Protein AF-G9KG87-F1 (afdb_monomer_lite)

Foldseek 3Di:
DDDDDDDDDDDDDDPDDPDQPCVVPDDADAFDPVFDDDDDQPDDLLVLLVRLCNRQVPPCSVLSSLVCVLLHSVVSVVLSVVLVVCVVVVADADPVNRDGDGSVRRSLVCQVVPPSADPVSVCRSCVVVVVVVVVVVVVVVVVVVVVVVVVVVVVVVVVPPPPPVDPDPPPPVVVVVVVVVVVPDDDDDDDDDDDDDPPPPPDPDPDDDDD

Structure (mmCIF, N/CA/C/O backbone):
data_AF-G9KG87-F1
#
_entry.id   AF-G9KG87-F1
#
loop_
_atom_site.group_PDB
_atom_site.id
_atom_site.type_symbol
_atom_site.label_atom_id
_atom_site.label_alt_id
_atom_site.label_comp_id
_atom_site.label_asym_id
_atom_site.label_entity_id
_atom_site.label_seq_id
_atom_site.pdbx_PDB_ins_code
_atom_site.Cartn_x
_atom_site.Cartn_y
_atom_site.Cartn_z
_atom_site.occupancy
_atom_site.B_iso_or_equiv
_atom_site.auth_seq_id
_atom_site.auth_comp_id
_atom_site.auth_asym_id
_atom_site.auth_atom_id
_atom_site.pdbx_PDB_model_num
ATOM 1 N N . LYS A 1 1 ? -0.869 -50.605 -26.190 1.00 46.25 1 LYS A N 1
ATOM 2 C CA . LYS A 1 1 ? -0.027 -49.978 -27.239 1.00 46.25 1 LYS A CA 1
ATOM 3 C C . LYS A 1 1 ? -0.936 -49.090 -28.093 1.00 46.25 1 LYS A C 1
ATOM 5 O O . LYS A 1 1 ? -1.674 -49.621 -28.908 1.00 46.25 1 LYS A O 1
ATOM 10 N N . LYS A 1 2 ? -0.979 -47.778 -27.841 1.00 40.47 2 LYS A N 1
ATOM 11 C CA . LYS A 1 2 ? -1.620 -46.797 -28.730 1.00 40.47 2 LYS A CA 1
ATOM 12 C C . LYS A 1 2 ? -0.725 -45.560 -28.778 1.00 40.47 2 LYS A C 1
ATOM 14 O O . LYS A 1 2 ? -0.383 -45.007 -27.738 1.0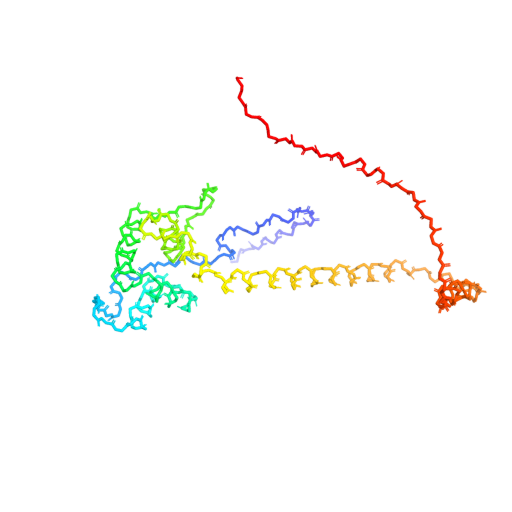0 40.47 2 LYS A O 1
ATOM 19 N N . MET A 1 3 ? -0.285 -45.269 -29.997 1.00 38.44 3 MET A N 1
ATOM 20 C CA . MET A 1 3 ? 0.457 -44.092 -30.455 1.00 38.44 3 MET A CA 1
ATOM 21 C C . MET A 1 3 ? -0.343 -42.826 -30.084 1.00 38.44 3 MET A C 1
ATOM 23 O O . MET A 1 3 ? -1.565 -42.885 -30.063 1.00 38.44 3 MET A O 1
ATOM 27 N N . GLY A 1 4 ? 0.231 -41.683 -29.714 1.00 40.00 4 GLY A N 1
ATOM 28 C CA . GLY A 1 4 ? 1.502 -41.123 -30.150 1.00 40.00 4 GLY A CA 1
ATOM 29 C C . GLY A 1 4 ? 1.275 -40.241 -31.378 1.00 40.00 4 GLY A C 1
ATOM 30 O O . GLY A 1 4 ? 1.672 -40.633 -32.466 1.00 40.00 4 GLY A O 1
ATOM 31 N N . SER A 1 5 ? 0.633 -39.084 -31.208 1.00 41.12 5 SER A N 1
ATOM 32 C CA . SER A 1 5 ? 0.574 -38.017 -32.214 1.00 41.12 5 SER A CA 1
ATOM 33 C C . SER A 1 5 ? 1.222 -36.763 -31.626 1.00 41.12 5 SER A C 1
ATOM 35 O O . SER A 1 5 ? 0.629 -36.043 -30.827 1.00 41.12 5 SER A O 1
ATOM 37 N N . LYS A 1 6 ? 2.499 -36.572 -31.975 1.00 45.59 6 LYS A N 1
ATOM 38 C CA . LYS A 1 6 ? 3.189 -35.287 -31.889 1.00 45.59 6 LYS A CA 1
ATOM 39 C C . LYS A 1 6 ? 2.722 -34.472 -33.089 1.00 45.59 6 LYS A C 1
ATOM 41 O O . LYS A 1 6 ? 3.055 -34.834 -34.213 1.00 45.59 6 LYS A O 1
ATOM 46 N N . GLU A 1 7 ? 1.969 -33.412 -32.850 1.00 41.44 7 GLU A N 1
ATOM 47 C CA . GLU A 1 7 ? 1.779 -32.361 -33.843 1.00 41.44 7 GLU A CA 1
ATOM 48 C C . GLU A 1 7 ? 2.823 -31.281 -33.568 1.00 41.44 7 GLU A C 1
ATOM 50 O O . GLU A 1 7 ? 2.764 -30.536 -32.589 1.00 41.44 7 GLU A O 1
ATOM 55 N N . GLU A 1 8 ? 3.853 -31.296 -34.409 1.00 45.31 8 GLU A N 1
ATOM 56 C CA . GLU A 1 8 ? 4.679 -30.132 -34.679 1.00 45.31 8 GLU A CA 1
ATOM 57 C C . GLU A 1 8 ? 3.823 -29.159 -35.492 1.00 45.31 8 GLU A C 1
ATOM 59 O O . GLU A 1 8 ? 3.483 -29.447 -36.637 1.00 45.31 8 GLU A O 1
ATOM 64 N N . GLU A 1 9 ? 3.476 -28.008 -34.918 1.00 42.00 9 GLU A N 1
ATOM 65 C CA . GLU A 1 9 ? 2.902 -26.907 -35.687 1.00 42.00 9 GLU A CA 1
ATOM 66 C C . GLU A 1 9 ? 3.802 -25.674 -35.589 1.00 42.00 9 GLU A C 1
ATOM 68 O O . GLU A 1 9 ? 3.894 -24.983 -34.573 1.00 42.00 9 GLU A O 1
ATOM 73 N N . ASN A 1 10 ? 4.542 -25.499 -36.683 1.00 36.44 10 ASN A N 1
ATOM 74 C CA . ASN A 1 10 ? 4.952 -24.258 -37.323 1.00 36.44 10 ASN A CA 1
ATOM 75 C C . ASN A 1 10 ? 4.931 -22.967 -36.491 1.00 36.44 10 ASN A C 1
ATOM 77 O O . ASN A 1 10 ? 3.895 -22.391 -36.162 1.00 36.44 10 ASN A O 1
ATOM 81 N N . GLY A 1 11 ? 6.133 -22.414 -36.320 1.00 46.09 11 GLY A N 1
ATOM 82 C CA . GLY A 1 11 ? 6.351 -21.048 -35.878 1.00 46.09 11 GLY A CA 1
ATOM 83 C C . GLY A 1 11 ? 5.812 -20.029 -36.880 1.00 46.09 11 GLY A C 1
ATOM 84 O O . GLY A 1 11 ? 6.515 -19.613 -37.796 1.00 46.09 11 GLY A O 1
ATOM 85 N N . GLN A 1 12 ? 4.595 -19.551 -36.644 1.00 43.91 12 GLN A N 1
ATOM 86 C CA . GLN A 1 12 ? 4.162 -18.233 -37.088 1.00 43.91 12 GLN A CA 1
ATOM 87 C C . GLN A 1 12 ? 4.175 -17.278 -35.898 1.00 43.91 12 GLN A C 1
ATOM 89 O O . GLN A 1 12 ? 3.669 -17.566 -34.812 1.00 43.91 12 GLN A O 1
ATOM 94 N N . GLY A 1 13 ? 4.844 -16.143 -36.096 1.00 46.28 13 GLY A N 1
ATOM 95 C CA . GLY A 1 13 ? 5.089 -15.126 -35.086 1.00 46.28 13 GLY A CA 1
ATOM 96 C C . GLY A 1 13 ? 3.800 -14.498 -34.577 1.00 46.28 13 GLY A C 1
ATOM 97 O O . GLY A 1 13 ? 3.406 -13.422 -35.014 1.00 46.28 13 GLY A O 1
ATOM 98 N N . HIS A 1 14 ? 3.183 -15.118 -33.576 1.00 52.84 14 HIS A N 1
ATOM 99 C CA . HIS A 1 14 ? 2.238 -14.425 -32.723 1.00 52.84 14 HIS A CA 1
ATOM 100 C C . HIS A 1 14 ? 2.998 -13.305 -32.014 1.00 52.84 14 HIS A C 1
ATOM 102 O O . HIS A 1 14 ? 3.862 -13.563 -31.169 1.00 52.84 14 HIS A O 1
ATOM 108 N N . LEU A 1 15 ? 2.678 -12.052 -32.356 1.00 54.53 15 LEU A N 1
ATOM 109 C CA . LEU A 1 15 ? 2.965 -10.882 -31.528 1.00 54.53 15 LEU A CA 1
ATOM 110 C C . LEU A 1 15 ? 2.669 -11.282 -30.083 1.00 54.53 15 LEU A C 1
ATOM 112 O O . LEU A 1 15 ? 1.517 -11.556 -29.756 1.00 54.53 15 LEU A O 1
ATOM 116 N N . LYS A 1 16 ? 3.726 -11.463 -29.279 1.00 60.38 16 LYS A N 1
ATOM 117 C CA . LYS A 1 16 ? 3.699 -12.285 -28.061 1.00 60.38 16 LYS A CA 1
ATOM 118 C C . LYS A 1 16 ? 2.544 -11.864 -27.156 1.00 60.38 16 LYS A C 1
ATOM 120 O O . LYS A 1 16 ? 2.691 -10.922 -26.370 1.00 60.38 16 LYS A O 1
ATOM 125 N N . ARG A 1 17 ? 1.405 -12.565 -27.252 1.00 69.62 17 ARG A N 1
ATOM 126 C CA . ARG A 1 17 ? 0.287 -12.395 -26.325 1.00 69.62 17 ARG A CA 1
ATOM 127 C C . ARG A 1 17 ? 0.869 -12.571 -24.931 1.00 69.62 17 ARG A C 1
ATOM 129 O O . ARG A 1 17 ? 1.654 -13.489 -24.680 1.00 69.62 17 ARG A O 1
ATOM 136 N N . LYS A 1 18 ? 0.573 -11.622 -24.039 1.00 70.94 18 LYS A N 1
ATOM 137 C CA . LYS A 1 18 ? 1.001 -11.736 -22.644 1.00 70.94 18 LYS A CA 1
ATOM 138 C C . LYS A 1 18 ? 0.492 -13.083 -22.131 1.00 70.94 18 LYS A C 1
ATOM 140 O O . LYS A 1 18 ? -0.650 -13.441 -22.410 1.00 70.94 18 LYS A O 1
ATOM 145 N N . ARG A 1 19 ? 1.344 -13.811 -21.402 1.00 80.44 19 ARG A N 1
ATOM 146 C CA . ARG A 1 19 ? 0.948 -15.050 -20.716 1.00 80.44 19 ARG A CA 1
ATOM 147 C C . ARG A 1 19 ? -0.357 -14.804 -19.941 1.00 80.44 19 ARG A C 1
ATOM 149 O O . ARG A 1 19 ? -0.537 -13.676 -19.452 1.00 80.44 19 ARG A O 1
ATOM 156 N N . PRO A 1 20 ? -1.256 -15.795 -19.839 1.00 81.25 20 PRO A N 1
ATOM 157 C CA . PRO A 1 20 ? -2.514 -15.623 -19.122 1.00 81.25 20 PRO A CA 1
ATOM 158 C C . PRO A 1 20 ? -2.256 -15.120 -17.695 1.00 81.25 20 PRO A C 1
ATOM 160 O O . PRO A 1 20 ? -1.178 -15.293 -17.127 1.00 81.25 20 PRO A O 1
ATOM 163 N N . VAL A 1 21 ? -3.229 -14.398 -17.134 1.00 74.44 21 VAL A N 1
ATOM 164 C CA . VAL A 1 21 ? -3.083 -13.718 -15.832 1.00 74.44 21 VAL A CA 1
ATOM 165 C C . VAL A 1 21 ? -2.677 -14.701 -14.726 1.00 74.44 21 VAL A C 1
ATOM 167 O O . VAL A 1 21 ? -1.808 -14.357 -13.929 1.00 74.44 21 VAL A O 1
ATOM 170 N N . LYS A 1 22 ? -3.231 -15.922 -14.741 1.00 75.38 22 LYS A N 1
ATOM 171 C CA . LYS A 1 22 ? -2.943 -16.986 -13.767 1.00 75.38 22 LYS A CA 1
ATOM 172 C C . LYS A 1 22 ? -1.458 -17.374 -13.753 1.00 75.38 22 LYS A C 1
ATOM 174 O O . LYS A 1 22 ? -0.820 -17.283 -12.715 1.00 75.38 22 LYS A O 1
ATOM 179 N N . ASP A 1 23 ? -0.868 -17.640 -14.917 1.00 78.81 23 ASP A N 1
ATOM 180 C CA . ASP A 1 23 ? 0.549 -18.031 -15.035 1.00 78.81 23 ASP A CA 1
ATOM 181 C C . ASP A 1 23 ? 1.532 -16.921 -14.640 1.00 78.81 23 ASP A C 1
ATOM 183 O O . ASP A 1 23 ? 2.703 -17.178 -14.370 1.00 78.81 23 ASP A O 1
ATOM 187 N N . ARG A 1 24 ? 1.093 -15.658 -14.672 1.00 81.00 24 ARG A N 1
ATOM 188 C CA . ARG A 1 24 ? 1.943 -14.515 -14.312 1.00 81.00 24 ARG A CA 1
ATOM 189 C C . ARG A 1 24 ? 1.956 -14.224 -12.818 1.00 81.00 24 ARG A C 1
ATOM 191 O O . ARG A 1 24 ? 2.923 -13.628 -12.356 1.00 81.00 24 ARG A O 1
ATOM 198 N N . LEU A 1 25 ? 0.876 -14.552 -12.115 1.00 72.81 25 LEU A N 1
ATOM 199 C CA . LEU A 1 25 ? 0.667 -14.173 -10.716 1.00 72.81 25 LEU A CA 1
ATOM 200 C C . LEU A 1 25 ? 0.745 -15.364 -9.759 1.00 72.81 25 LEU A C 1
ATOM 202 O O . LEU A 1 25 ? 1.036 -15.154 -8.588 1.00 72.81 25 LEU A O 1
ATOM 206 N N . GLY A 1 26 ? 0.547 -16.585 -10.257 1.00 78.00 26 GLY A N 1
ATOM 207 C CA . GLY A 1 26 ? 0.519 -17.790 -9.439 1.00 78.00 26 GLY A CA 1
ATOM 208 C C . GLY A 1 26 ? -0.847 -18.030 -8.804 1.00 78.00 26 GLY A C 1
ATOM 209 O O . GLY A 1 26 ? -1.879 -17.559 -9.298 1.00 78.00 26 GLY A O 1
ATOM 210 N N . ASP A 1 27 ? -0.833 -18.805 -7.724 1.00 78.81 27 ASP A N 1
ATOM 211 C CA . ASP A 1 27 ? -2.035 -19.172 -6.990 1.00 78.81 27 ASP A CA 1
ATOM 212 C C . ASP A 1 27 ? -2.598 -17.998 -6.188 1.00 78.81 27 ASP A C 1
ATOM 214 O O . ASP A 1 27 ? -1.918 -17.024 -5.857 1.00 78.81 27 ASP A O 1
ATOM 218 N N . ARG A 1 28 ? -3.899 -18.082 -5.911 1.00 79.50 28 ARG A N 1
ATOM 219 C CA . ARG A 1 28 ? -4.612 -17.076 -5.133 1.00 79.50 28 ARG A CA 1
ATOM 220 C C . ARG A 1 28 ? -4.081 -17.086 -3.695 1.00 79.50 28 ARG A C 1
ATOM 222 O O . ARG A 1 28 ? -4.159 -18.107 -3.026 1.00 79.50 28 ARG A O 1
ATOM 229 N N . LEU A 1 29 ? -3.616 -15.928 -3.230 1.00 82.06 29 LEU A N 1
ATOM 230 C CA . LEU A 1 29 ? -3.376 -15.669 -1.809 1.00 82.06 29 LEU A CA 1
ATOM 231 C C . LEU A 1 29 ? -4.720 -15.381 -1.132 1.00 82.06 29 LEU A C 1
ATOM 233 O O . LEU A 1 29 ? -5.481 -14.532 -1.609 1.00 82.06 29 LEU A O 1
ATOM 237 N N . GLU A 1 30 ? -5.005 -16.098 -0.052 1.00 85.44 30 GLU A N 1
ATOM 238 C CA . GLU A 1 30 ? -6.223 -15.956 0.747 1.00 85.44 30 GLU A CA 1
ATOM 239 C C . GLU A 1 30 ? -5.883 -15.353 2.110 1.00 85.44 30 GLU A C 1
ATOM 241 O O . GLU A 1 30 ? -4.796 -15.572 2.646 1.00 85.44 30 GLU A O 1
ATOM 246 N N . MET A 1 31 ? -6.803 -14.550 2.645 1.00 87.81 31 MET A N 1
ATOM 247 C CA . MET A 1 31 ? -6.620 -13.903 3.941 1.00 87.81 31 MET A CA 1
ATOM 248 C C . MET A 1 31 ? -6.706 -14.942 5.061 1.00 87.81 31 MET A C 1
ATOM 250 O O . MET A 1 31 ? -7.627 -15.759 5.077 1.00 87.81 31 MET A O 1
ATOM 254 N N . ASP A 1 32 ? -5.793 -14.876 6.028 1.00 89.75 32 ASP A N 1
ATOM 255 C CA . ASP A 1 32 ? -5.943 -15.625 7.276 1.00 89.75 32 ASP A CA 1
ATOM 256 C C . ASP A 1 32 ? -6.816 -14.818 8.245 1.00 89.75 32 ASP A C 1
ATOM 258 O O . ASP A 1 32 ? -6.370 -13.846 8.857 1.00 89.75 32 ASP A O 1
ATOM 262 N N . TYR A 1 33 ? -8.085 -15.210 8.366 1.00 86.81 33 TYR A N 1
ATOM 263 C CA . TYR A 1 33 ? -9.056 -14.537 9.234 1.00 86.81 33 TYR A CA 1
ATOM 264 C C . TYR A 1 33 ? -8.795 -14.763 10.724 1.00 86.81 33 TYR A C 1
ATOM 266 O O . TYR A 1 33 ? -9.160 -13.922 11.542 1.00 86.81 33 TYR A O 1
ATOM 274 N N . LYS A 1 34 ? -8.173 -15.888 11.095 1.00 85.06 34 LYS A N 1
ATOM 275 C CA . LYS A 1 34 ? -7.889 -16.203 12.498 1.00 85.06 34 LYS A CA 1
ATOM 276 C C . LYS A 1 34 ? -6.642 -15.449 12.948 1.00 85.06 34 LYS A C 1
ATOM 278 O O . LYS A 1 34 ? -6.625 -14.815 14.004 1.00 85.06 34 LYS A O 1
ATOM 283 N N . GLY A 1 35 ? -5.618 -15.444 12.099 1.00 87.12 35 GLY A N 1
ATOM 284 C CA . GLY A 1 35 ? -4.291 -14.985 12.476 1.00 87.12 35 GLY A CA 1
ATOM 285 C C . GLY A 1 35 ? -3.678 -15.851 13.579 1.00 87.12 35 GLY A C 1
ATOM 286 O O . GLY A 1 35 ? -4.201 -16.903 13.954 1.00 87.12 35 GLY A O 1
ATOM 287 N N . ARG A 1 36 ? -2.542 -15.406 14.106 1.00 86.56 36 ARG A N 1
ATOM 288 C CA . ARG A 1 36 ? -1.785 -16.104 15.152 1.00 86.56 36 ARG A CA 1
ATOM 289 C C . ARG A 1 36 ? -2.205 -15.667 16.545 1.00 86.56 36 ARG A C 1
ATOM 291 O O . ARG A 1 36 ? -2.216 -16.496 17.450 1.00 86.56 36 ARG A O 1
ATOM 298 N N . TYR A 1 37 ? -2.552 -14.391 16.706 1.00 87.06 37 TYR A N 1
ATOM 299 C CA . TYR A 1 37 ? -2.913 -13.804 17.994 1.00 87.06 37 TYR A CA 1
ATOM 300 C C . TYR A 1 37 ? -4.039 -12.778 17.846 1.00 87.06 37 TYR A C 1
ATOM 302 O O . TYR A 1 37 ? -4.226 -12.165 16.790 1.00 87.06 37 TYR A O 1
ATOM 310 N N . GLU A 1 38 ? -4.775 -12.564 18.930 1.00 85.31 38 GLU A N 1
ATOM 311 C CA . GLU A 1 38 ? -5.689 -11.432 19.051 1.00 85.31 38 GLU A CA 1
ATOM 312 C C . GLU A 1 38 ? -4.870 -10.148 19.222 1.00 85.31 38 GLU A C 1
ATOM 314 O O . GLU A 1 38 ? -3.877 -10.126 19.955 1.00 85.31 38 GLU A O 1
ATOM 319 N N . ILE A 1 39 ? -5.259 -9.110 18.482 1.00 89.12 39 ILE A N 1
ATOM 320 C CA . ILE A 1 39 ? -4.620 -7.793 18.509 1.00 89.12 39 ILE A CA 1
ATOM 321 C C . ILE A 1 39 ? -5.572 -6.800 19.152 1.00 89.12 39 ILE A C 1
ATOM 323 O O . ILE A 1 39 ? -6.744 -6.732 18.777 1.00 89.12 39 ILE A O 1
ATOM 327 N N . THR A 1 40 ? -5.058 -6.032 20.104 1.00 90.50 40 THR A N 1
ATOM 328 C CA . THR A 1 40 ? -5.787 -4.939 20.751 1.00 90.50 40 THR A CA 1
ATOM 329 C C . THR A 1 40 ? -5.112 -3.601 20.460 1.00 90.50 40 THR A C 1
ATOM 331 O O . THR A 1 40 ? -3.983 -3.540 19.972 1.00 90.50 40 THR A O 1
ATOM 334 N N . GLU A 1 41 ? -5.810 -2.499 20.731 1.00 90.56 41 GLU A N 1
ATOM 335 C CA . GLU A 1 41 ? -5.280 -1.148 20.495 1.00 90.56 41 GLU A CA 1
ATOM 336 C C . GLU A 1 41 ? -4.042 -0.837 21.362 1.00 90.56 41 GLU A C 1
ATOM 338 O O . GLU A 1 41 ? -3.190 -0.048 20.946 1.00 90.56 41 GLU A O 1
ATOM 343 N N . ASP A 1 42 ? -3.920 -1.506 22.514 1.00 89.75 42 ASP A N 1
ATOM 344 C CA . ASP A 1 42 ? -2.848 -1.335 23.506 1.00 89.75 42 ASP A CA 1
ATOM 345 C C . ASP A 1 42 ? -1.565 -2.120 23.182 1.00 89.75 42 ASP A C 1
ATOM 347 O O . ASP A 1 42 ? -0.540 -1.956 23.847 1.00 89.75 42 ASP A O 1
ATOM 351 N N . ASP A 1 43 ? -1.604 -2.991 22.172 1.00 92.50 43 ASP A N 1
ATOM 352 C CA . ASP A 1 43 ? -0.438 -3.760 21.752 1.00 92.50 43 ASP A CA 1
ATOM 353 C C . ASP A 1 43 ? 0.649 -2.867 21.125 1.00 92.50 43 ASP A C 1
ATOM 355 O O . ASP A 1 43 ? 0.408 -1.767 20.614 1.00 92.50 43 ASP A O 1
ATOM 359 N N . SER A 1 44 ? 1.890 -3.366 21.106 1.00 94.69 44 SER A N 1
ATOM 360 C CA . SER A 1 44 ? 2.975 -2.667 20.417 1.00 94.69 44 SER A CA 1
ATOM 361 C C . SER A 1 44 ? 2.681 -2.545 18.916 1.00 94.69 44 SER A C 1
ATOM 363 O O . SER A 1 44 ? 2.197 -3.483 18.278 1.00 94.69 44 SER A O 1
ATOM 365 N N . GLN A 1 45 ? 3.034 -1.396 18.326 1.00 93.94 45 GLN A N 1
ATOM 366 C CA . GLN A 1 45 ? 2.854 -1.144 16.887 1.00 93.94 45 GLN A CA 1
ATOM 367 C C . GLN A 1 45 ? 3.497 -2.244 16.029 1.00 93.94 45 GLN A C 1
ATOM 369 O O . GLN A 1 45 ? 2.961 -2.627 14.990 1.00 93.94 45 GLN A O 1
ATOM 374 N N . GLU A 1 46 ? 4.628 -2.784 16.493 1.00 94.38 46 GLU A N 1
ATOM 375 C CA . GLU A 1 46 ? 5.340 -3.875 15.832 1.00 94.38 46 GLU A CA 1
ATOM 376 C C . GLU A 1 46 ? 4.521 -5.166 15.785 1.00 94.38 46 GLU A C 1
ATOM 378 O O . GLU A 1 46 ? 4.392 -5.779 14.724 1.00 94.38 46 GLU A O 1
ATOM 383 N N . LYS A 1 47 ? 3.917 -5.548 16.916 1.0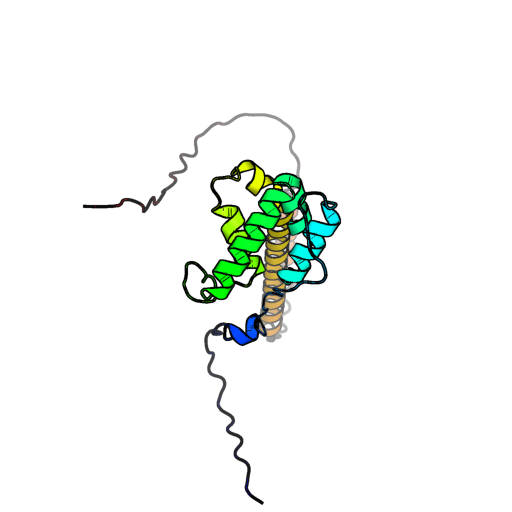0 93.62 47 LYS A N 1
ATOM 384 C CA . LYS A 1 47 ? 3.077 -6.744 17.020 1.00 93.62 47 LYS A CA 1
ATOM 385 C C . LYS A 1 47 ? 1.822 -6.607 16.158 1.00 93.62 47 LYS A C 1
ATOM 387 O O . LYS A 1 47 ? 1.507 -7.523 15.401 1.00 93.62 47 LYS A O 1
ATOM 392 N N . VAL A 1 48 ? 1.145 -5.458 16.233 1.00 94.81 48 VAL A N 1
ATOM 393 C CA . VAL A 1 48 ? -0.070 -5.179 15.449 1.00 94.81 48 VAL A CA 1
ATOM 394 C C . VAL A 1 48 ? 0.222 -5.281 13.954 1.00 94.81 48 VAL A C 1
ATOM 396 O O . VAL A 1 48 ? -0.484 -5.965 13.217 1.00 94.81 48 VAL A O 1
ATOM 399 N N . ALA A 1 49 ? 1.293 -4.648 13.492 1.00 95.62 49 ALA A N 1
ATOM 400 C CA . ALA A 1 49 ? 1.650 -4.652 12.083 1.00 95.62 49 ALA A CA 1
ATOM 401 C C . ALA A 1 49 ? 2.174 -6.002 11.576 1.00 95.62 49 ALA A C 1
ATOM 403 O O . ALA A 1 49 ? 1.853 -6.369 10.446 1.00 95.62 49 ALA A O 1
ATOM 404 N N . ASP A 1 50 ? 2.964 -6.749 12.361 1.00 94.69 50 ASP A N 1
ATOM 405 C CA . ASP A 1 50 ? 3.389 -8.090 11.941 1.00 94.69 50 ASP A CA 1
ATOM 406 C C . ASP A 1 50 ? 2.170 -9.005 11.801 1.00 94.69 50 ASP A C 1
ATOM 408 O O . ASP A 1 50 ? 2.072 -9.747 10.824 1.00 94.69 50 ASP A O 1
ATOM 412 N N . GLU A 1 51 ? 1.190 -8.877 12.697 1.00 93.94 51 GLU A N 1
ATOM 413 C CA . GLU A 1 51 ? -0.055 -9.630 12.612 1.00 93.94 51 GLU A CA 1
ATOM 414 C C . GLU A 1 51 ? -0.921 -9.222 11.414 1.00 93.94 51 GLU A C 1
ATOM 416 O O . GLU A 1 51 ? -1.378 -10.090 10.670 1.00 93.94 51 GLU A O 1
ATOM 421 N N . ILE A 1 52 ? -1.082 -7.921 11.151 1.00 94.50 52 ILE A N 1
ATOM 422 C CA . ILE A 1 52 ? -1.761 -7.430 9.941 1.00 94.50 52 ILE A CA 1
ATOM 423 C C . ILE A 1 52 ? -1.058 -7.965 8.687 1.00 94.50 52 ILE A C 1
ATOM 425 O O . ILE A 1 52 ? -1.709 -8.478 7.778 1.00 94.50 52 ILE A O 1
ATOM 429 N N . SER A 1 53 ? 0.275 -7.894 8.638 1.00 95.06 53 SER A N 1
ATOM 430 C CA . SER A 1 53 ? 1.047 -8.374 7.489 1.00 95.06 53 SER A CA 1
ATOM 431 C C . SER A 1 53 ? 0.882 -9.879 7.271 1.00 95.06 53 SER A C 1
ATOM 433 O O . SER A 1 53 ? 0.781 -10.328 6.129 1.00 95.06 53 SER A O 1
ATOM 435 N N . PHE A 1 54 ? 0.797 -10.646 8.362 1.00 94.44 54 PHE A N 1
ATOM 436 C CA . PHE A 1 54 ? 0.582 -12.084 8.329 1.00 94.44 54 PHE A CA 1
ATOM 437 C C . PHE A 1 54 ? -0.818 -12.423 7.813 1.00 94.44 54 PHE A C 1
ATOM 439 O O . PHE A 1 54 ? -0.935 -13.180 6.849 1.00 94.44 54 PHE A O 1
ATOM 446 N N . ARG A 1 55 ? -1.867 -11.807 8.378 1.00 93.50 55 A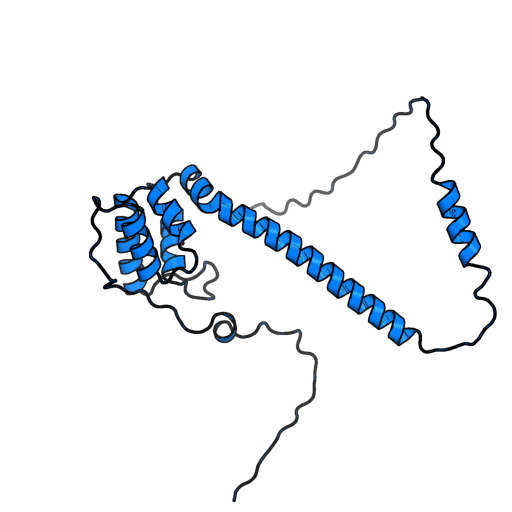RG A N 1
ATOM 447 C CA . ARG A 1 55 ? -3.257 -12.037 7.955 1.00 93.50 55 ARG A CA 1
ATOM 448 C C . ARG A 1 55 ? -3.492 -11.686 6.489 1.00 93.50 55 ARG A C 1
ATOM 450 O O . ARG A 1 55 ? -4.176 -12.420 5.782 1.00 93.50 55 ARG A O 1
ATOM 457 N N . LEU A 1 56 ? -2.899 -10.591 6.015 1.00 93.25 56 LEU A N 1
ATOM 458 C CA . LEU A 1 56 ? -3.035 -10.130 4.630 1.00 93.25 56 LEU A CA 1
ATOM 459 C C . LEU A 1 56 ? -2.120 -10.864 3.634 1.00 93.25 56 LEU A C 1
ATOM 461 O O . LEU A 1 56 ? -2.234 -10.620 2.429 1.00 93.25 56 LEU A O 1
ATOM 465 N N . GLN A 1 57 ? -1.216 -11.724 4.122 1.00 91.50 57 GLN A N 1
ATOM 466 C CA . GLN A 1 57 ? -0.129 -12.344 3.355 1.00 91.50 57 GLN A CA 1
ATOM 467 C C . GLN A 1 57 ? 0.700 -11.317 2.562 1.00 91.50 57 GLN A C 1
ATOM 469 O O . GLN A 1 57 ? 1.058 -11.527 1.400 1.00 91.50 57 GLN A O 1
ATOM 474 N N . GLU A 1 58 ? 0.993 -10.174 3.186 1.00 90.81 58 GLU A N 1
ATOM 475 C CA . GLU A 1 58 ? 1.678 -9.065 2.529 1.00 90.81 58 GLU A CA 1
ATOM 476 C C . GLU A 1 58 ? 3.203 -9.291 2.528 1.00 90.81 58 GLU A C 1
ATOM 478 O O . GLU A 1 58 ? 3.815 -9.388 3.596 1.00 90.81 58 GLU A O 1
ATOM 483 N N . PRO A 1 59 ? 3.869 -9.328 1.354 1.00 89.38 59 PRO A N 1
ATOM 484 C CA . PRO A 1 59 ? 5.318 -9.527 1.290 1.00 89.38 59 PRO A CA 1
ATOM 485 C C . PRO A 1 59 ? 6.103 -8.342 1.870 1.00 89.38 59 PRO A C 1
ATOM 487 O O . PRO A 1 59 ? 7.228 -8.511 2.338 1.00 89.38 59 PRO A O 1
ATOM 490 N N . LYS A 1 60 ? 5.533 -7.132 1.832 1.00 91.31 60 LYS A N 1
ATOM 491 C CA . LYS A 1 60 ? 6.183 -5.888 2.261 1.00 91.31 60 LYS A CA 1
ATOM 492 C C . LYS A 1 60 ? 5.781 -5.503 3.684 1.00 91.31 60 LYS A C 1
ATOM 494 O O . LYS A 1 60 ? 5.064 -4.526 3.894 1.00 91.31 60 LYS A O 1
ATOM 499 N N . LYS A 1 61 ? 6.292 -6.235 4.673 1.00 93.50 61 LYS A N 1
ATOM 500 C CA . LYS A 1 61 ? 6.002 -5.978 6.097 1.00 93.50 61 LYS A CA 1
ATOM 501 C C . LYS A 1 61 ? 6.330 -4.549 6.541 1.00 93.50 61 LYS A C 1
ATOM 503 O O . LYS A 1 61 ? 5.549 -3.937 7.264 1.00 93.50 61 LYS A O 1
ATOM 508 N N . ASP A 1 62 ? 7.419 -3.977 6.027 1.00 94.06 62 ASP A N 1
ATOM 509 C CA . ASP A 1 62 ? 7.826 -2.600 6.338 1.00 94.06 62 ASP A CA 1
ATOM 510 C C . ASP A 1 62 ? 6.789 -1.555 5.910 1.00 94.06 62 ASP A C 1
ATOM 512 O O . ASP A 1 62 ? 6.682 -0.494 6.523 1.00 94.06 62 ASP A O 1
ATOM 516 N N . LEU A 1 63 ? 6.034 -1.820 4.837 1.00 94.75 63 LEU A N 1
ATOM 517 C CA . LEU A 1 63 ? 4.969 -0.921 4.395 1.00 94.75 63 LEU A CA 1
ATOM 518 C C . LEU A 1 63 ? 3.832 -0.918 5.420 1.00 94.75 63 LEU A C 1
ATOM 520 O O . LEU A 1 63 ? 3.393 0.153 5.827 1.00 94.75 63 LEU A O 1
ATOM 524 N N . ILE A 1 64 ? 3.419 -2.098 5.889 1.00 95.50 64 ILE A N 1
ATOM 525 C CA . ILE A 1 64 ? 2.392 -2.244 6.930 1.00 95.50 64 ILE A CA 1
ATOM 526 C C . ILE A 1 64 ? 2.852 -1.622 8.253 1.00 95.50 64 ILE A C 1
ATOM 528 O O . ILE A 1 64 ? 2.077 -0.918 8.894 1.00 95.50 64 ILE A O 1
ATOM 532 N N . MET A 1 65 ? 4.128 -1.779 8.618 1.00 95.50 65 MET A N 1
ATOM 533 C CA . MET A 1 65 ? 4.712 -1.088 9.773 1.00 95.50 65 MET A CA 1
ATOM 534 C C . MET A 1 65 ? 4.497 0.426 9.701 1.00 95.50 65 MET A C 1
ATOM 536 O O . MET A 1 65 ? 4.051 1.044 10.666 1.00 95.50 65 MET A O 1
ATOM 540 N N . ARG A 1 66 ? 4.803 1.035 8.548 1.00 95.69 66 ARG A N 1
ATOM 541 C CA . ARG A 1 66 ? 4.639 2.482 8.357 1.00 95.69 66 ARG A CA 1
ATOM 542 C C . ARG A 1 66 ? 3.183 2.904 8.400 1.00 95.69 66 ARG A C 1
ATOM 544 O O . ARG A 1 66 ? 2.901 3.956 8.963 1.00 95.69 66 ARG A O 1
ATOM 551 N N . VAL A 1 67 ? 2.282 2.086 7.853 1.00 95.12 67 VAL A N 1
ATOM 552 C CA . VAL A 1 67 ? 0.839 2.310 7.967 1.00 95.12 67 VAL A CA 1
ATOM 553 C C . VAL A 1 67 ? 0.468 2.439 9.441 1.00 95.12 67 VAL A C 1
ATOM 555 O O . VAL A 1 67 ? 0.043 3.516 9.843 1.00 95.12 67 VAL A O 1
ATOM 558 N N . VAL A 1 68 ? 0.728 1.409 10.257 1.00 95.94 68 VAL A N 1
ATOM 559 C CA . VAL A 1 68 ? 0.392 1.401 11.695 1.00 95.94 68 VAL A CA 1
ATOM 560 C C . VAL A 1 68 ? 1.037 2.572 12.438 1.00 95.94 68 VAL A C 1
ATOM 562 O O . VAL A 1 68 ? 0.382 3.218 13.252 1.00 95.94 68 VAL A O 1
ATOM 565 N N . ARG A 1 69 ? 2.291 2.907 12.120 1.00 95.75 69 ARG A N 1
ATOM 566 C CA . ARG A 1 69 ? 3.009 4.022 12.749 1.00 95.75 69 ARG A CA 1
ATOM 567 C C . ARG A 1 69 ? 2.397 5.395 12.446 1.00 95.75 69 ARG A C 1
ATOM 569 O O . ARG A 1 69 ? 2.402 6.251 13.324 1.00 95.75 69 ARG A O 1
ATOM 576 N N . ILE A 1 70 ? 1.918 5.620 11.221 1.00 94.50 70 ILE A N 1
ATOM 577 C CA . ILE A 1 70 ? 1.400 6.924 10.767 1.00 94.50 70 ILE A CA 1
ATOM 578 C C . ILE A 1 70 ? -0.079 7.098 11.127 1.00 94.50 70 ILE A C 1
ATOM 580 O O . ILE A 1 70 ? -0.481 8.183 11.545 1.00 94.50 70 ILE A O 1
ATOM 584 N N . ILE A 1 71 ? -0.893 6.050 10.970 1.00 93.88 71 ILE A N 1
ATOM 585 C CA . ILE A 1 71 ? -2.344 6.132 11.212 1.00 93.88 71 ILE A CA 1
ATOM 586 C C . ILE A 1 71 ? -2.733 5.765 12.650 1.00 93.88 71 ILE A C 1
ATOM 588 O O . ILE A 1 71 ? -3.780 6.206 13.124 1.00 93.88 71 ILE A O 1
ATOM 592 N N . GLY A 1 72 ? -1.900 4.974 13.333 1.00 94.81 72 GLY A N 1
ATOM 593 C CA . GLY A 1 72 ? -2.138 4.436 14.671 1.00 94.81 72 GLY A CA 1
ATOM 594 C C . GLY A 1 72 ? -2.738 3.024 14.684 1.00 94.81 72 GLY A C 1
ATOM 595 O O . GLY A 1 72 ? -3.332 2.563 13.708 1.00 94.81 72 GLY A O 1
ATOM 596 N N . ASN A 1 73 ? -2.615 2.346 15.832 1.00 94.56 73 ASN A N 1
ATOM 597 C CA . ASN A 1 73 ? -3.092 0.971 16.037 1.00 94.56 73 ASN A CA 1
ATOM 598 C C . ASN A 1 73 ? -4.593 0.831 15.773 1.00 94.56 73 ASN A C 1
ATOM 600 O O . ASN A 1 73 ? -5.004 -0.031 15.004 1.00 94.56 73 ASN A O 1
ATOM 604 N N . LYS A 1 74 ? -5.399 1.720 16.363 1.00 94.00 74 LYS A N 1
ATOM 605 C CA . LYS A 1 74 ? -6.861 1.690 16.261 1.00 94.00 74 LYS A CA 1
ATOM 606 C C . LYS A 1 74 ? -7.348 1.690 14.812 1.00 94.00 74 LYS A C 1
ATOM 608 O O . LYS A 1 74 ? -7.993 0.744 14.374 1.00 94.00 74 LYS A O 1
ATOM 613 N N . LYS A 1 75 ? -6.947 2.704 14.040 1.00 93.12 75 LYS A N 1
ATOM 614 C CA . LYS A 1 75 ? -7.326 2.823 12.624 1.00 93.12 75 LYS A CA 1
ATOM 615 C C . LYS A 1 75 ? -6.800 1.660 11.784 1.00 93.12 75 LYS A C 1
ATOM 617 O O . LYS A 1 75 ? -7.465 1.223 10.853 1.00 93.12 75 LYS A O 1
ATOM 622 N N . ALA A 1 76 ? -5.610 1.145 12.092 1.00 94.88 76 ALA A N 1
ATOM 623 C CA . ALA A 1 76 ? -5.066 -0.003 11.375 1.00 94.88 76 ALA A CA 1
ATOM 624 C C . ALA A 1 76 ? -5.875 -1.287 11.615 1.00 94.88 76 ALA A C 1
ATOM 626 O O . ALA A 1 76 ? -6.073 -2.064 10.681 1.00 94.88 76 ALA A O 1
ATOM 627 N N . ILE A 1 77 ? -6.359 -1.494 12.843 1.00 94.00 77 ILE A N 1
ATOM 628 C CA . ILE A 1 77 ? -7.235 -2.616 13.198 1.00 94.00 77 ILE A CA 1
ATOM 629 C C . ILE A 1 77 ? -8.613 -2.445 12.544 1.00 94.00 77 ILE A C 1
ATOM 631 O O . ILE A 1 77 ? -9.116 -3.396 11.952 1.00 94.00 77 ILE A O 1
ATOM 635 N N . GLU A 1 78 ? -9.188 -1.239 12.561 1.00 94.25 78 GLU A N 1
ATOM 636 C CA . GLU A 1 78 ? -10.452 -0.933 11.869 1.00 94.25 78 GLU A CA 1
ATOM 637 C C . GLU A 1 78 ? -10.363 -1.253 10.365 1.00 94.25 78 GLU A C 1
ATOM 639 O O . GLU A 1 78 ? -11.204 -1.977 9.831 1.00 94.25 78 GLU A O 1
ATOM 644 N N . LEU A 1 79 ? -9.288 -0.820 9.694 1.00 95.00 79 LEU A N 1
ATOM 645 C CA . LEU A 1 79 ? -9.039 -1.140 8.282 1.00 95.00 79 LEU A CA 1
ATOM 646 C C . LEU A 1 79 ? -8.896 -2.643 8.025 1.00 95.00 79 LEU A C 1
ATOM 648 O O . LEU A 1 79 ? -9.286 -3.139 6.965 1.00 95.00 79 LEU A O 1
ATOM 652 N N . LEU A 1 80 ? -8.305 -3.383 8.965 1.00 94.25 80 LEU A N 1
ATOM 653 C CA . LEU A 1 80 ? -8.185 -4.834 8.856 1.00 94.25 80 LEU A CA 1
ATOM 654 C C . LEU A 1 80 ? -9.562 -5.505 8.913 1.00 94.25 80 LEU A C 1
ATOM 656 O O . LEU A 1 80 ? -9.815 -6.428 8.138 1.00 94.25 80 LEU A O 1
ATOM 660 N N . MET A 1 81 ? -10.445 -5.035 9.795 1.00 93.81 81 MET A N 1
ATOM 661 C CA . MET A 1 81 ? -11.818 -5.534 9.903 1.00 93.81 81 MET A CA 1
ATOM 662 C C . MET A 1 81 ? -12.620 -5.239 8.633 1.00 93.81 81 MET A C 1
ATOM 664 O O . MET A 1 81 ? -13.229 -6.149 8.076 1.00 93.81 81 MET A O 1
ATOM 668 N N . GLU A 1 82 ? -12.541 -4.011 8.118 1.00 94.00 82 GLU A N 1
ATOM 669 C CA . GLU A 1 82 ? -13.185 -3.630 6.855 1.00 94.00 82 GLU A CA 1
ATOM 670 C C . GLU A 1 82 ? -12.652 -4.471 5.683 1.00 94.00 82 GLU A C 1
ATOM 672 O O . GLU A 1 82 ? -13.411 -4.958 4.845 1.00 94.00 82 GLU A O 1
ATOM 677 N N . THR A 1 83 ? -11.340 -4.727 5.651 1.00 94.75 83 THR A N 1
ATOM 678 C CA . THR A 1 83 ? -10.732 -5.603 4.639 1.00 94.75 83 THR A CA 1
ATOM 679 C C . THR A 1 83 ? -11.303 -7.018 4.703 1.00 94.75 83 THR A C 1
ATOM 681 O O . THR A 1 83 ? -11.577 -7.603 3.654 1.00 94.75 83 THR A O 1
ATOM 684 N N . ALA A 1 84 ? -11.490 -7.568 5.907 1.00 93.94 84 ALA A N 1
ATOM 685 C CA . ALA A 1 84 ? -12.055 -8.900 6.093 1.00 93.94 84 ALA A CA 1
ATOM 686 C C . ALA A 1 84 ? -13.505 -8.978 5.594 1.00 93.94 84 ALA A C 1
ATOM 688 O O . ALA A 1 84 ? -13.855 -9.931 4.900 1.00 93.94 84 ALA A O 1
ATOM 689 N N . GLU A 1 85 ? -14.324 -7.966 5.881 1.00 94.25 85 GLU A N 1
ATOM 690 C CA . GLU A 1 85 ? -15.705 -7.880 5.395 1.00 94.25 85 GLU A CA 1
ATOM 691 C C . GLU A 1 85 ? -15.758 -7.784 3.863 1.00 94.25 85 GLU A C 1
ATOM 693 O O . GLU A 1 85 ? -16.484 -8.528 3.200 1.00 94.25 85 GLU A O 1
ATOM 698 N N . VAL A 1 86 ? -14.923 -6.927 3.272 1.00 94.00 86 VAL A N 1
ATOM 699 C CA . VAL A 1 86 ? -14.832 -6.782 1.816 1.00 94.00 86 VAL A CA 1
ATOM 700 C C . VAL A 1 86 ? -14.377 -8.084 1.154 1.00 94.00 86 VAL A C 1
ATOM 702 O O . VAL A 1 86 ? -14.923 -8.465 0.118 1.00 94.00 86 VAL A O 1
ATOM 705 N N . GLU A 1 87 ? -13.405 -8.796 1.728 1.00 92.69 87 GLU A N 1
ATOM 706 C CA . GLU A 1 87 ? -12.954 -10.087 1.198 1.00 92.69 87 GLU A CA 1
ATOM 707 C C . GLU A 1 87 ? -14.032 -11.175 1.289 1.00 92.69 87 GLU A C 1
ATOM 709 O O . GLU A 1 87 ? -14.221 -11.903 0.307 1.00 92.69 87 GLU A O 1
ATOM 714 N N . GLN A 1 88 ? -14.782 -11.236 2.396 1.00 91.00 88 GLN A N 1
ATOM 715 C CA . GLN A 1 88 ? -15.925 -12.144 2.564 1.00 91.00 88 GLN A CA 1
ATOM 716 C C . GLN A 1 88 ? -17.045 -11.855 1.557 1.00 91.00 88 GLN A C 1
ATOM 718 O O . GLN A 1 88 ? -17.625 -12.785 0.998 1.00 91.00 88 GLN A O 1
ATOM 723 N N . ASN A 1 89 ? -17.271 -10.580 1.233 1.00 92.31 89 ASN A N 1
ATOM 724 C CA . ASN A 1 89 ? -18.240 -10.135 0.227 1.00 92.31 89 ASN A CA 1
ATOM 725 C C . ASN A 1 89 ? -17.771 -10.337 -1.229 1.00 92.31 89 ASN A C 1
ATOM 727 O O . ASN A 1 89 ? -18.382 -9.824 -2.166 1.00 92.31 89 ASN A O 1
ATOM 731 N N . GLY A 1 90 ? -16.691 -11.091 -1.454 1.00 87.75 90 GLY A N 1
ATOM 732 C CA . GLY A 1 90 ? -16.187 -11.398 -2.794 1.00 87.75 90 GLY A CA 1
ATOM 733 C C . GLY A 1 90 ? -14.989 -10.552 -3.228 1.00 87.75 90 GLY A C 1
ATOM 734 O O . GLY A 1 90 ? -14.451 -10.778 -4.315 1.00 87.75 90 GLY A O 1
ATOM 735 N N . GLY A 1 91 ? -14.457 -9.696 -2.354 1.00 89.88 91 GLY A N 1
ATOM 736 C CA . GLY A 1 91 ? -13.250 -8.888 -2.560 1.00 89.88 91 GLY A CA 1
ATOM 737 C C . GLY A 1 91 ? -13.422 -7.772 -3.592 1.00 89.88 91 GLY A C 1
ATOM 738 O O . GLY A 1 91 ? -14.512 -7.509 -4.090 1.00 89.88 91 GLY A O 1
ATOM 739 N N . LEU A 1 92 ? -12.316 -7.113 -3.951 1.00 91.06 92 LEU A N 1
ATOM 740 C CA . LEU A 1 92 ? -12.324 -6.022 -4.935 1.00 91.06 92 LEU A CA 1
ATOM 741 C C . LEU A 1 92 ? -11.605 -6.400 -6.220 1.00 91.06 92 LEU A C 1
ATOM 743 O O . LEU A 1 92 ? -10.574 -7.070 -6.200 1.00 91.06 92 LEU A O 1
ATOM 747 N N . PHE A 1 93 ? -12.093 -5.890 -7.346 1.00 90.62 93 PHE A N 1
ATOM 748 C CA . PHE A 1 93 ? -11.395 -5.956 -8.625 1.00 90.62 93 PHE A CA 1
ATOM 749 C C . PHE A 1 93 ? -10.515 -4.721 -8.841 1.00 90.62 93 PHE A C 1
ATOM 751 O O . PHE A 1 93 ? -10.619 -3.693 -8.167 1.00 90.62 93 PHE A O 1
ATOM 758 N N . ILE A 1 94 ? -9.572 -4.829 -9.771 1.00 89.00 94 ILE A N 1
ATOM 759 C CA . ILE A 1 94 ? -8.904 -3.640 -10.309 1.00 89.00 94 ILE A CA 1
ATOM 760 C C . ILE A 1 94 ? -9.915 -2.824 -11.104 1.00 89.00 94 ILE A C 1
ATOM 762 O O . ILE A 1 94 ? -10.861 -3.383 -11.643 1.00 89.00 94 ILE A O 1
ATOM 766 N N . MET A 1 95 ? -9.682 -1.516 -11.220 1.00 86.00 95 MET A N 1
ATOM 767 C CA . MET A 1 95 ? -10.513 -0.595 -12.004 1.00 86.00 95 MET A CA 1
ATOM 768 C C . MET A 1 95 ? -10.834 -1.107 -13.416 1.00 86.00 95 MET A C 1
ATOM 770 O O . MET A 1 95 ? -11.924 -0.891 -13.919 1.00 86.00 95 MET A O 1
ATOM 774 N N . ASN A 1 96 ? -9.911 -1.839 -14.044 1.00 85.00 96 ASN A N 1
ATOM 775 C CA . ASN A 1 96 ? -10.107 -2.419 -15.371 1.00 85.00 96 ASN A CA 1
ATOM 776 C C . ASN A 1 96 ? -10.874 -3.760 -15.381 1.00 85.00 96 ASN A C 1
ATOM 778 O O . ASN A 1 96 ? -10.893 -4.425 -16.412 1.00 85.00 96 ASN A O 1
ATOM 782 N N . GLY A 1 97 ? -11.381 -4.234 -14.239 1.00 85.00 97 GLY A N 1
ATOM 783 C CA . GLY A 1 97 ? -12.113 -5.499 -14.081 1.00 85.00 97 GLY A CA 1
ATOM 784 C C . GLY A 1 97 ? -11.307 -6.778 -14.347 1.00 85.00 97 GLY A C 1
ATOM 785 O O . GLY A 1 97 ? -11.780 -7.877 -14.084 1.00 85.00 97 GLY A O 1
ATOM 786 N N . SER A 1 98 ? -10.069 -6.669 -14.838 1.00 84.38 98 SER A N 1
ATOM 787 C CA . SER A 1 98 ? -9.317 -7.806 -15.390 1.00 84.38 98 SER A CA 1
ATOM 788 C C . SER A 1 98 ? -8.894 -8.847 -14.357 1.00 84.38 98 SER A C 1
ATOM 790 O O . SER A 1 98 ? -8.608 -9.993 -14.706 1.00 84.38 98 SER A O 1
ATOM 792 N N . ARG A 1 99 ? -8.785 -8.442 -13.089 1.00 86.06 99 ARG A N 1
ATOM 793 C CA . ARG A 1 99 ? -8.381 -9.316 -11.992 1.00 86.06 99 ARG A CA 1
ATOM 794 C C . ARG A 1 99 ? -8.924 -8.832 -10.661 1.00 86.06 99 ARG A C 1
ATOM 796 O O . ARG A 1 99 ? -9.027 -7.624 -10.431 1.00 86.06 99 ARG A O 1
ATOM 803 N N . ARG A 1 100 ? -9.159 -9.789 -9.766 1.00 89.75 100 ARG A N 1
ATOM 804 C CA . ARG A 1 100 ? -9.357 -9.535 -8.339 1.00 89.75 100 ARG A CA 1
ATOM 805 C C . ARG A 1 100 ? -8.044 -9.054 -7.711 1.00 89.75 100 ARG A C 1
ATOM 807 O O . ARG A 1 100 ? -6.945 -9.418 -8.154 1.00 89.75 100 ARG A O 1
ATOM 814 N N . ARG A 1 101 ? -8.153 -8.199 -6.705 1.00 91.44 101 ARG A N 1
ATOM 815 C CA . ARG A 1 101 ? -7.051 -7.788 -5.840 1.00 91.44 101 ARG A CA 1
ATOM 816 C C . ARG A 1 101 ? -6.735 -8.905 -4.845 1.00 91.44 101 ARG A C 1
ATOM 818 O O . ARG A 1 101 ? -7.549 -9.792 -4.609 1.00 91.44 101 ARG A O 1
ATOM 825 N N . THR A 1 102 ? -5.515 -8.880 -4.324 1.00 92.12 102 THR A N 1
ATOM 826 C CA . THR A 1 102 ? -5.122 -9.689 -3.165 1.00 92.12 102 THR A CA 1
ATOM 827 C C . THR A 1 102 ? -5.660 -9.035 -1.891 1.00 92.12 102 THR A C 1
ATOM 829 O O . THR A 1 102 ? -5.889 -7.824 -1.924 1.00 92.12 102 THR A O 1
ATOM 832 N N . PRO A 1 103 ? -5.786 -9.765 -0.770 1.00 93.31 103 PRO A N 1
ATOM 833 C CA . PRO A 1 103 ? -6.200 -9.183 0.510 1.00 93.31 103 PRO A CA 1
ATOM 834 C C . PRO A 1 103 ? -5.373 -7.947 0.901 1.00 93.31 103 PRO A C 1
ATOM 836 O O . PRO A 1 103 ? -5.935 -6.885 1.157 1.00 93.31 103 PRO A O 1
ATOM 839 N N . GLY A 1 104 ? -4.038 -8.013 0.802 1.00 93.38 104 GLY A N 1
ATOM 840 C CA . GLY A 1 104 ? -3.174 -6.837 0.997 1.00 93.38 104 GLY A CA 1
ATOM 841 C C . GLY A 1 104 ? -3.454 -5.690 0.012 1.00 93.38 104 GLY A C 1
ATOM 842 O O . GLY A 1 104 ? -3.462 -4.517 0.379 1.00 93.38 104 GLY A O 1
ATOM 843 N N . GLY A 1 105 ? -3.785 -6.004 -1.243 1.00 92.62 105 GLY A N 1
ATOM 844 C CA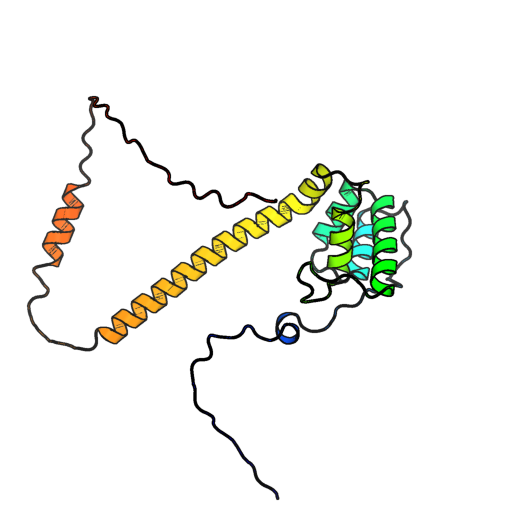 . GLY A 1 105 ? -4.185 -5.010 -2.241 1.00 92.62 105 GLY A CA 1
ATOM 845 C C . GLY A 1 105 ? -5.574 -4.400 -2.010 1.00 92.62 105 GLY A C 1
ATOM 846 O O . GLY A 1 105 ? -5.827 -3.302 -2.514 1.00 92.62 105 GLY A O 1
ATOM 847 N N . VAL A 1 106 ? -6.462 -5.097 -1.292 1.00 94.31 106 VAL A N 1
ATOM 848 C CA . VAL A 1 106 ? -7.746 -4.577 -0.796 1.00 94.31 106 VAL A CA 1
ATOM 849 C C . VAL A 1 106 ? -7.482 -3.635 0.374 1.00 94.31 106 VAL A C 1
ATOM 851 O O . VAL A 1 106 ? -7.887 -2.480 0.293 1.00 94.31 106 VAL A O 1
ATOM 854 N N . PHE A 1 107 ? -6.698 -4.056 1.369 1.00 95.50 107 PHE A N 1
ATOM 855 C CA . PHE A 1 107 ? -6.307 -3.221 2.512 1.00 95.50 107 PHE A CA 1
ATOM 856 C C . PHE A 1 107 ? -5.688 -1.885 2.075 1.00 95.50 107 PHE A C 1
ATOM 858 O O . PHE A 1 107 ? -6.140 -0.812 2.467 1.00 95.50 107 PHE A O 1
ATOM 865 N N . LEU A 1 108 ? -4.706 -1.921 1.166 1.00 94.44 108 LEU A N 1
ATOM 866 C CA . LEU A 1 108 ? -4.079 -0.702 0.639 1.00 94.44 108 LEU A CA 1
ATOM 867 C C . LEU A 1 108 ? -5.015 0.129 -0.254 1.00 94.44 108 LEU A C 1
ATOM 869 O O . LEU A 1 108 ? -4.733 1.300 -0.505 1.00 94.44 108 LEU A O 1
ATOM 873 N N . ASN A 1 109 ? -6.094 -0.458 -0.782 1.00 94.81 109 ASN A N 1
ATOM 874 C CA . ASN A 1 109 ? -7.129 0.293 -1.488 1.00 94.81 109 ASN A CA 1
ATOM 875 C C . ASN A 1 109 ? -8.005 1.068 -0.509 1.00 94.81 109 ASN A C 1
ATOM 877 O O . ASN A 1 109 ? -8.248 2.248 -0.728 1.00 94.81 109 ASN A O 1
ATOM 881 N N . LEU A 1 110 ? -8.453 0.397 0.554 1.00 94.31 110 LEU A N 1
ATOM 882 C CA . LEU A 1 110 ? -9.267 0.998 1.606 1.00 94.31 110 LEU A CA 1
ATOM 883 C C . LEU A 1 110 ? -8.501 2.131 2.281 1.00 94.31 110 LEU A C 1
ATOM 885 O O . LEU A 1 110 ? -9.016 3.240 2.358 1.00 94.31 110 LEU A O 1
ATOM 889 N N . LEU A 1 111 ? -7.218 1.916 2.590 1.00 94.44 111 LEU A N 1
ATOM 890 C CA . LEU A 1 111 ? -6.321 2.949 3.116 1.00 94.44 111 LEU A CA 1
ATOM 891 C C . LEU A 1 111 ? -6.327 4.240 2.276 1.00 94.44 111 LEU A C 1
ATOM 893 O O . LEU A 1 111 ? -6.262 5.331 2.830 1.00 94.44 111 LEU A O 1
ATOM 897 N N . LYS A 1 112 ? -6.398 4.126 0.943 1.00 93.06 112 LYS A N 1
ATOM 898 C CA . LYS A 1 112 ? -6.394 5.280 0.027 1.00 93.06 112 LYS A CA 1
ATOM 899 C C . LYS A 1 112 ? -7.750 5.966 -0.110 1.00 93.06 112 LYS A C 1
ATOM 901 O O . LYS A 1 112 ? -7.789 7.124 -0.499 1.00 93.06 112 LYS A O 1
ATOM 906 N N . ASN A 1 113 ? -8.834 5.246 0.165 1.00 91.81 113 ASN A N 1
ATOM 907 C CA . ASN A 1 113 ? -10.202 5.737 0.007 1.00 91.81 113 ASN A CA 1
ATOM 908 C C . ASN A 1 113 ? -10.843 6.142 1.341 1.00 91.81 113 ASN A C 1
ATOM 910 O O . ASN A 1 113 ? -11.935 6.702 1.343 1.00 91.81 113 ASN A O 1
ATOM 914 N N . THR A 1 114 ? -10.193 5.843 2.466 1.00 89.81 114 THR A N 1
ATOM 915 C CA . THR A 1 114 ? -10.703 6.162 3.799 1.00 89.81 114 THR A CA 1
ATOM 916 C C . THR A 1 114 ? -10.596 7.670 4.034 1.00 89.81 114 THR A C 1
ATOM 918 O O . THR A 1 114 ? -9.480 8.183 4.127 1.00 89.81 114 THR A O 1
ATOM 921 N N . PRO A 1 115 ? -11.716 8.398 4.200 1.00 85.69 115 PRO A N 1
ATOM 922 C CA . PRO A 1 115 ? -11.691 9.854 4.373 1.00 85.69 115 PRO A CA 1
ATOM 923 C C . PRO A 1 115 ? -11.043 10.288 5.697 1.00 85.69 115 PRO A C 1
ATOM 925 O O . PRO A 1 115 ? -10.648 11.438 5.856 1.00 85.69 115 PRO A O 1
ATOM 928 N N . SER A 1 116 ? -10.908 9.375 6.663 1.00 86.94 116 SER A N 1
ATOM 929 C CA . SER A 1 116 ? -10.262 9.629 7.955 1.00 86.94 116 SER A CA 1
ATOM 930 C C . SER A 1 116 ? -8.731 9.708 7.893 1.00 86.94 116 SER A C 1
ATOM 932 O O . SER A 1 116 ? -8.105 9.893 8.943 1.00 86.94 116 SER A O 1
ATOM 934 N N . ILE A 1 117 ? -8.123 9.509 6.720 1.00 90.50 117 ILE A N 1
ATOM 935 C CA . ILE A 1 117 ? -6.673 9.501 6.506 1.00 90.50 117 ILE A CA 1
ATOM 936 C C . ILE A 1 117 ? -6.348 10.591 5.492 1.00 90.50 117 ILE A C 1
ATOM 938 O O . ILE A 1 117 ? -6.927 10.625 4.408 1.00 90.50 117 ILE A O 1
ATOM 942 N N . SER A 1 118 ? -5.437 11.498 5.844 1.00 93.50 118 SER A N 1
ATOM 943 C CA . SER A 1 118 ? -5.087 12.597 4.946 1.00 93.50 118 SER A CA 1
ATOM 944 C C . SER A 1 118 ? -4.231 12.112 3.777 1.00 93.50 118 SER A C 1
ATOM 946 O O . SER A 1 118 ? -3.471 11.144 3.874 1.00 93.50 118 SER A O 1
ATOM 948 N N . GLU A 1 119 ? -4.296 12.831 2.658 1.00 92.62 119 GLU A N 1
ATOM 949 C CA . GLU A 1 119 ? -3.430 12.548 1.513 1.00 92.62 119 GLU A CA 1
ATOM 950 C C . GLU A 1 119 ? -1.941 12.678 1.855 1.00 92.62 119 GLU A C 1
ATOM 952 O O . GLU A 1 119 ? -1.116 11.973 1.279 1.00 92.62 119 GLU A O 1
ATOM 957 N N . GLU A 1 120 ? -1.589 13.552 2.799 1.00 93.69 120 GLU A N 1
ATOM 958 C CA . GLU A 1 120 ? -0.220 13.704 3.300 1.00 93.69 120 GLU A CA 1
ATOM 959 C C . GLU A 1 120 ? 0.245 12.441 4.030 1.00 93.69 120 GLU A C 1
ATOM 961 O O . GLU A 1 120 ? 1.306 11.910 3.711 1.00 93.69 120 GLU A O 1
ATOM 966 N N . GLN A 1 121 ? -0.594 11.872 4.903 1.00 93.75 121 GLN A N 1
ATOM 967 C CA . GLN A 1 121 ? -0.302 10.595 5.559 1.00 93.75 121 GLN A CA 1
ATOM 968 C C . GLN A 1 121 ? -0.117 9.469 4.536 1.00 93.75 121 GLN A C 1
ATOM 970 O O . GLN A 1 121 ? 0.804 8.661 4.652 1.00 93.75 121 GLN A O 1
ATOM 975 N N . ILE A 1 122 ? -0.962 9.423 3.501 1.00 94.50 122 ILE A N 1
ATOM 976 C CA . ILE A 1 122 ? -0.831 8.444 2.414 1.00 94.50 122 ILE A CA 1
ATOM 977 C C . ILE A 1 122 ? 0.498 8.651 1.673 1.00 94.50 122 ILE A C 1
ATOM 979 O O . ILE A 1 122 ? 1.223 7.682 1.429 1.00 94.50 122 ILE A O 1
ATOM 983 N N . LYS A 1 123 ? 0.849 9.893 1.325 1.00 94.25 123 LYS A N 1
ATOM 984 C CA . LYS A 1 123 ? 2.121 10.214 0.659 1.00 94.25 123 LYS A CA 1
ATOM 985 C C . LYS A 1 123 ? 3.311 9.752 1.499 1.00 94.25 123 LYS A C 1
ATOM 987 O O . LYS A 1 123 ? 4.188 9.087 0.948 1.00 94.25 123 LYS A O 1
ATOM 992 N N . ASP A 1 124 ? 3.294 9.991 2.806 1.00 94.69 124 ASP A N 1
ATOM 993 C CA . ASP A 1 124 ? 4.361 9.580 3.723 1.00 94.69 124 ASP A CA 1
ATOM 994 C C . ASP A 1 124 ? 4.500 8.054 3.819 1.00 94.69 124 ASP A C 1
ATOM 996 O O . ASP A 1 124 ? 5.609 7.515 3.740 1.00 94.69 124 ASP A O 1
ATOM 1000 N N . ILE A 1 125 ? 3.382 7.323 3.903 1.00 94.38 125 ILE A N 1
ATOM 1001 C CA . ILE A 1 125 ? 3.375 5.849 3.933 1.00 94.38 125 ILE A CA 1
ATOM 1002 C C . ILE A 1 125 ? 4.060 5.268 2.683 1.00 94.38 125 ILE A C 1
ATOM 1004 O O . ILE A 1 125 ? 4.874 4.333 2.777 1.00 94.38 125 ILE A O 1
ATOM 1008 N N . PHE A 1 126 ? 3.734 5.817 1.508 1.00 94.81 126 PHE A N 1
ATOM 1009 C CA . PHE A 1 126 ? 4.187 5.313 0.210 1.00 94.81 126 PHE A CA 1
ATOM 1010 C C . PHE A 1 126 ? 5.480 5.957 -0.307 1.00 94.81 126 PHE A C 1
ATOM 1012 O O . PHE A 1 126 ? 6.016 5.473 -1.303 1.00 94.81 126 PHE A O 1
ATOM 1019 N N . TYR A 1 127 ? 6.024 6.981 0.355 1.00 94.19 127 TYR A N 1
ATOM 1020 C CA . TYR A 1 127 ? 7.193 7.737 -0.107 1.00 94.19 127 TYR A CA 1
ATOM 1021 C C . TYR A 1 127 ? 8.384 6.837 -0.480 1.00 94.19 127 TYR A C 1
ATOM 1023 O O . TYR A 1 127 ? 8.862 6.855 -1.617 1.00 94.19 127 TYR A O 1
ATOM 1031 N N . ILE A 1 128 ? 8.801 5.969 0.448 1.00 92.25 128 ILE A N 1
ATOM 1032 C CA . ILE A 1 128 ? 9.924 5.032 0.254 1.00 92.25 128 ILE A CA 1
ATOM 1033 C C . ILE A 1 128 ? 9.638 4.053 -0.894 1.00 92.25 128 ILE A C 1
ATOM 1035 O O . ILE A 1 128 ? 10.522 3.704 -1.678 1.00 92.25 128 ILE A O 1
ATOM 1039 N N . GLU A 1 129 ? 8.393 3.599 -1.001 1.00 91.88 129 GLU A N 1
ATOM 1040 C CA . GLU A 1 129 ? 7.959 2.643 -2.016 1.00 91.88 129 GLU A CA 1
ATOM 1041 C C . GLU A 1 129 ? 8.002 3.265 -3.417 1.00 91.88 129 GLU A C 1
ATOM 1043 O O . GLU A 1 129 ? 8.519 2.651 -4.353 1.00 91.88 129 GLU A O 1
ATOM 1048 N N . ASN A 1 130 ? 7.537 4.509 -3.534 1.00 91.56 130 ASN A N 1
ATOM 1049 C CA . ASN A 1 130 ? 7.543 5.284 -4.768 1.00 91.56 130 ASN A CA 1
ATOM 1050 C C . ASN A 1 130 ? 8.974 5.607 -5.220 1.00 91.56 130 ASN A C 1
ATOM 1052 O O . ASN A 1 130 ? 9.287 5.489 -6.407 1.00 91.56 130 ASN A O 1
ATOM 1056 N N . GLN A 1 131 ? 9.865 5.947 -4.282 1.00 93.06 131 GLN A N 1
ATOM 1057 C CA . GLN A 1 131 ? 11.281 6.187 -4.568 1.00 93.06 131 GLN A CA 1
ATOM 1058 C C . GLN A 1 131 ? 11.965 4.925 -5.114 1.00 93.06 131 GLN A C 1
ATOM 1060 O O . GLN A 1 131 ? 12.570 4.957 -6.189 1.00 93.06 131 GLN A O 1
ATOM 1065 N N . LYS A 1 132 ? 11.787 3.779 -4.440 1.00 92.31 132 LYS A N 1
ATOM 1066 C CA . LYS A 1 132 ? 12.296 2.481 -4.917 1.00 92.31 132 LYS A CA 1
ATOM 1067 C C . LYS A 1 132 ? 11.723 2.117 -6.287 1.00 92.31 132 LYS A C 1
ATOM 1069 O O . LYS A 1 132 ? 12.436 1.602 -7.148 1.00 92.31 132 LYS A O 1
ATOM 1074 N N . GLU A 1 133 ? 10.434 2.361 -6.518 1.00 92.31 133 GLU A N 1
ATOM 1075 C CA . GLU A 1 133 ? 9.801 2.094 -7.811 1.00 92.31 133 GLU A CA 1
ATOM 1076 C C . GLU A 1 133 ? 10.404 2.956 -8.931 1.00 92.31 133 GLU A C 1
ATOM 1078 O O . GLU A 1 133 ? 10.670 2.448 -10.026 1.00 92.31 133 GLU A O 1
ATOM 1083 N N . TYR A 1 134 ? 10.663 4.235 -8.663 1.00 93.25 134 TYR A N 1
ATOM 1084 C CA . TYR A 1 134 ? 11.294 5.148 -9.612 1.00 93.25 134 TYR A CA 1
ATOM 1085 C C . TYR A 1 134 ? 12.701 4.681 -10.014 1.00 93.25 134 TYR A C 1
ATOM 1087 O O . TYR A 1 134 ? 13.008 4.562 -11.206 1.00 93.25 134 TYR A O 1
ATOM 1095 N N . GLU A 1 135 ? 13.535 4.329 -9.037 1.00 94.75 135 GLU A N 1
ATOM 1096 C CA . GLU A 1 135 ? 14.887 3.810 -9.274 1.00 94.75 135 GLU A CA 1
ATOM 1097 C C . GLU A 1 135 ? 14.862 2.498 -10.067 1.00 94.75 135 GLU A C 1
ATOM 1099 O O . GLU A 1 135 ? 15.591 2.341 -11.054 1.00 94.75 135 GLU A O 1
ATOM 1104 N N . ASN A 1 136 ? 13.954 1.585 -9.714 1.00 94.31 136 ASN A N 1
ATOM 1105 C CA . ASN A 1 136 ? 13.762 0.327 -10.429 1.00 94.31 136 ASN A CA 1
ATOM 1106 C C . ASN A 1 136 ? 13.330 0.549 -11.886 1.00 94.31 136 ASN A C 1
ATOM 1108 O O . ASN A 1 136 ? 13.854 -0.107 -12.792 1.00 94.31 136 ASN A O 1
ATOM 1112 N N . LYS A 1 137 ? 12.425 1.503 -12.147 1.00 94.38 137 LYS A N 1
ATOM 1113 C CA . LYS A 1 137 ? 12.021 1.884 -13.512 1.00 94.38 137 LYS A CA 1
ATOM 1114 C C . LYS A 1 137 ? 13.201 2.450 -14.303 1.00 94.38 137 LYS A C 1
ATOM 1116 O O . LYS A 1 137 ? 13.401 2.055 -15.456 1.00 94.38 137 LYS A O 1
ATOM 1121 N N . LYS A 1 138 ? 14.010 3.323 -13.696 1.00 95.50 138 LYS A N 1
ATOM 1122 C CA . LYS A 1 138 ? 15.221 3.889 -14.316 1.00 95.50 138 LYS A CA 1
ATOM 1123 C C . LYS A 1 138 ? 16.231 2.791 -14.667 1.00 95.50 138 LYS A C 1
ATOM 1125 O O . LYS A 1 138 ? 16.715 2.732 -15.801 1.00 95.50 138 LYS A O 1
ATOM 1130 N N . ALA A 1 139 ? 16.487 1.865 -13.744 1.00 94.50 139 ALA A N 1
ATOM 1131 C CA . ALA A 1 139 ? 17.378 0.729 -13.964 1.00 94.50 139 ALA A CA 1
ATOM 1132 C C . ALA A 1 139 ? 16.857 -0.222 -15.058 1.00 94.50 139 ALA A C 1
ATOM 1134 O O . ALA A 1 139 ? 17.620 -0.643 -15.930 1.00 94.50 139 ALA A O 1
ATOM 1135 N N . ALA A 1 140 ? 15.556 -0.527 -15.064 1.00 94.25 140 ALA A N 1
ATOM 1136 C CA . ALA A 1 140 ? 14.932 -1.372 -16.080 1.00 94.25 140 ALA A CA 1
ATOM 1137 C C . ALA A 1 140 ? 15.019 -0.753 -17.485 1.00 94.25 140 ALA A C 1
ATOM 1139 O O . ALA A 1 140 ? 15.332 -1.463 -18.445 1.00 94.25 140 ALA A O 1
ATOM 1140 N N . ARG A 1 141 ? 14.815 0.569 -17.612 1.00 94.44 141 ARG A N 1
ATOM 1141 C CA . ARG A 1 141 ? 15.015 1.304 -18.874 1.00 94.44 141 ARG A CA 1
ATOM 1142 C C . ARG A 1 141 ? 16.456 1.170 -19.367 1.00 94.44 141 ARG A C 1
ATOM 1144 O O . ARG A 1 141 ? 16.661 0.737 -20.497 1.00 94.44 141 ARG A O 1
ATOM 1151 N N . LYS A 1 142 ? 17.447 1.419 -18.501 1.00 94.94 142 LYS A N 1
ATOM 1152 C CA . LYS A 1 142 ? 18.876 1.269 -18.839 1.00 94.94 142 LYS A CA 1
ATOM 1153 C C . LYS A 1 142 ? 19.215 -0.154 -19.306 1.00 94.94 142 LYS A C 1
ATOM 1155 O O . LYS A 1 142 ? 19.871 -0.325 -20.332 1.00 94.94 142 LYS A O 1
ATOM 1160 N N . ARG A 1 143 ? 18.720 -1.183 -18.603 1.00 93.19 143 ARG A N 1
ATOM 1161 C CA . ARG A 1 143 ? 18.901 -2.597 -18.991 1.00 93.19 143 ARG A CA 1
ATOM 1162 C C . ARG A 1 143 ? 18.277 -2.900 -20.354 1.00 93.19 143 ARG A C 1
ATOM 1164 O O . ARG A 1 143 ? 18.903 -3.571 -21.169 1.00 93.19 143 ARG A O 1
ATOM 1171 N N . ARG A 1 144 ? 17.070 -2.392 -20.628 1.00 92.62 144 ARG A N 1
ATOM 1172 C CA . ARG A 1 144 ? 16.392 -2.578 -21.921 1.00 92.62 144 ARG A CA 1
ATOM 1173 C C . ARG A 1 144 ? 17.205 -1.977 -23.067 1.00 92.62 144 ARG A C 1
ATOM 1175 O O . ARG A 1 144 ? 17.409 -2.665 -24.065 1.00 92.62 144 ARG A O 1
ATOM 1182 N N . THR A 1 145 ? 17.702 -0.751 -22.905 1.00 92.69 145 THR A N 1
ATOM 1183 C CA . THR A 1 145 ? 18.557 -0.085 -23.900 1.00 92.69 145 THR A CA 1
ATOM 1184 C C . THR A 1 145 ? 19.837 -0.876 -24.147 1.00 92.69 145 THR A C 1
ATOM 1186 O O . THR A 1 145 ? 20.192 -1.135 -25.293 1.00 92.69 145 THR A O 1
ATOM 1189 N N . GLN A 1 146 ? 20.492 -1.355 -23.086 1.00 93.75 146 GLN A N 1
ATOM 1190 C CA . GLN A 1 146 ? 21.709 -2.154 -23.220 1.00 93.75 146 GLN A CA 1
ATOM 1191 C C . GLN A 1 146 ? 21.462 -3.483 -23.952 1.00 93.75 146 GLN A C 1
ATOM 1193 O O . GLN A 1 146 ? 22.256 -3.878 -24.805 1.00 93.75 146 GLN A O 1
ATOM 1198 N N . VAL A 1 147 ? 20.365 -4.182 -23.646 1.00 94.12 147 VAL A N 1
ATOM 1199 C CA . VAL A 1 147 ? 19.992 -5.427 -24.337 1.00 94.12 147 VAL A CA 1
ATOM 1200 C C . VAL A 1 147 ? 19.688 -5.167 -25.813 1.00 94.12 147 VAL A C 1
ATOM 1202 O O . VAL A 1 147 ? 20.094 -5.965 -26.656 1.00 94.12 147 VAL A O 1
ATOM 1205 N N . LEU A 1 148 ? 19.013 -4.061 -26.139 1.00 92.25 148 LEU A N 1
ATOM 1206 C CA . LEU A 1 148 ? 18.749 -3.670 -27.524 1.00 92.25 148 LEU A CA 1
ATOM 1207 C C . LEU A 1 148 ? 20.052 -3.372 -28.279 1.00 92.25 148 LEU A C 1
ATOM 1209 O O . LEU A 1 148 ? 20.251 -3.918 -29.358 1.00 92.25 148 LEU A O 1
ATOM 1213 N N . GLY A 1 149 ? 20.970 -2.610 -27.678 1.00 93.56 149 GLY A N 1
ATOM 1214 C CA . GLY A 1 149 ? 22.283 -2.325 -28.264 1.00 93.56 149 GLY A CA 1
ATOM 1215 C C . GLY A 1 149 ? 23.118 -3.588 -28.500 1.00 93.56 149 GLY A C 1
ATOM 1216 O O . GLY A 1 149 ? 23.699 -3.754 -29.569 1.00 93.56 149 GLY A O 1
ATOM 1217 N N . LYS A 1 150 ? 23.117 -4.541 -27.554 1.00 93.75 150 LYS A N 1
ATOM 1218 C CA . LYS A 1 150 ? 23.775 -5.850 -27.738 1.00 93.75 150 LYS A CA 1
ATOM 1219 C C . LYS A 1 150 ? 23.169 -6.640 -28.901 1.00 93.75 150 LYS A C 1
ATOM 1221 O O . LYS A 1 150 ? 23.914 -7.193 -29.704 1.00 93.75 150 LYS A O 1
ATOM 1226 N N . LYS A 1 151 ? 21.837 -6.670 -29.012 1.00 92.88 151 LYS A N 1
ATOM 1227 C CA . LYS A 1 151 ? 21.141 -7.330 -30.128 1.00 92.88 151 LYS A CA 1
ATOM 1228 C C . LYS A 1 151 ? 21.440 -6.665 -31.468 1.00 92.88 151 LYS A C 1
ATOM 1230 O O . LYS A 1 151 ? 21.680 -7.372 -32.436 1.00 92.88 151 LYS A O 1
ATOM 1235 N N . MET A 1 152 ? 21.473 -5.334 -31.512 1.00 91.19 152 MET A N 1
ATOM 1236 C CA . MET A 1 152 ? 21.814 -4.574 -32.713 1.00 91.19 152 MET A CA 1
ATOM 1237 C C . MET A 1 152 ? 23.257 -4.852 -33.147 1.00 91.19 152 MET A C 1
ATOM 1239 O O . MET A 1 152 ? 23.488 -5.182 -34.303 1.00 91.19 152 MET A O 1
ATOM 1243 N N . LYS A 1 153 ? 24.217 -4.841 -32.210 1.00 91.88 153 LYS A N 1
ATOM 1244 C CA . LYS A 1 153 ? 25.617 -5.197 -32.490 1.00 91.88 153 LYS A CA 1
ATOM 1245 C C . LYS A 1 153 ? 25.757 -6.631 -33.009 1.00 91.88 153 LYS A C 1
ATOM 1247 O O . LYS A 1 153 ? 26.539 -6.873 -33.921 1.00 91.88 153 LYS A O 1
ATOM 1252 N N . GLN A 1 154 ? 24.998 -7.575 -32.453 1.00 91.50 154 GLN A N 1
ATOM 1253 C CA . GLN A 1 154 ? 24.980 -8.958 -32.931 1.00 91.50 154 GLN A CA 1
ATOM 1254 C C . GLN A 1 154 ? 24.363 -9.076 -34.333 1.00 91.50 154 GLN A C 1
ATOM 1256 O O . GLN A 1 154 ? 24.904 -9.797 -35.161 1.00 91.50 154 GLN A O 1
ATOM 1261 N N . ALA A 1 155 ? 23.276 -8.354 -34.616 1.00 91.12 155 ALA A N 1
ATOM 1262 C CA . ALA A 1 155 ? 22.658 -8.332 -35.940 1.00 91.12 155 ALA A CA 1
ATOM 1263 C C . ALA A 1 155 ? 23.608 -7.749 -36.995 1.00 91.12 155 ALA A C 1
ATOM 1265 O O . ALA A 1 155 ? 23.801 -8.375 -38.028 1.00 91.12 155 ALA A O 1
ATOM 1266 N N . ILE A 1 156 ? 24.271 -6.624 -36.699 1.00 86.94 156 ILE A N 1
ATOM 1267 C CA . ILE A 1 156 ? 25.289 -6.031 -37.582 1.00 86.94 156 ILE A CA 1
ATOM 1268 C C . ILE A 1 156 ? 26.438 -7.017 -37.805 1.00 86.94 156 ILE A C 1
ATOM 1270 O O . ILE A 1 156 ? 26.800 -7.267 -38.945 1.00 86.94 156 ILE A O 1
ATOM 1274 N N . LYS A 1 157 ? 26.973 -7.639 -36.743 1.00 88.44 157 LYS A N 1
ATOM 1275 C CA . LYS A 1 157 ? 28.043 -8.643 -36.872 1.00 88.44 157 LYS A CA 1
ATOM 1276 C C . LYS A 1 157 ? 27.633 -9.815 -37.771 1.00 88.44 157 LYS A C 1
ATOM 1278 O O . LYS A 1 157 ? 28.446 -10.274 -38.561 1.00 88.44 157 LYS A O 1
ATOM 1283 N N . ASN A 1 158 ? 26.398 -10.294 -37.643 1.00 81.88 158 ASN A N 1
ATOM 1284 C CA . ASN A 1 158 ? 25.887 -11.399 -38.453 1.00 81.88 158 ASN A CA 1
ATOM 1285 C C . ASN A 1 158 ? 25.611 -10.988 -39.910 1.00 81.88 158 ASN A C 1
ATOM 1287 O O . ASN A 1 158 ? 25.729 -11.828 -40.791 1.00 81.88 158 ASN A O 1
ATOM 1291 N N . LEU A 1 159 ? 25.247 -9.725 -40.161 1.00 76.88 159 LEU A N 1
ATOM 1292 C CA . LEU A 1 159 ? 25.098 -9.169 -41.512 1.00 76.88 159 LEU A CA 1
ATOM 1293 C C . LEU A 1 159 ? 26.453 -8.898 -42.179 1.00 76.88 159 LEU A C 1
ATOM 1295 O O . LEU A 1 159 ? 26.539 -8.929 -43.397 1.00 76.88 159 LEU A O 1
ATOM 1299 N N . ASN A 1 160 ? 27.514 -8.681 -41.398 1.00 65.88 160 ASN A N 1
ATOM 1300 C CA . ASN A 1 160 ? 28.859 -8.392 -41.901 1.00 65.88 160 ASN A CA 1
ATOM 1301 C C . ASN A 1 160 ? 29.643 -9.645 -42.356 1.00 65.88 160 ASN A C 1
ATOM 1303 O O . ASN A 1 160 ? 30.869 -9.604 -42.407 1.00 65.88 160 ASN A O 1
ATOM 1307 N N . PHE A 1 161 ? 28.951 -10.749 -42.668 1.00 53.59 161 PHE A N 1
ATOM 1308 C CA . PHE A 1 161 ? 29.495 -11.912 -43.380 1.00 53.59 161 PHE A CA 1
ATOM 1309 C C . PHE A 1 161 ? 29.259 -11.761 -44.892 1.00 53.59 161 PHE A C 1
ATOM 1311 O O . PHE A 1 161 ? 28.516 -12.512 -45.516 1.00 53.59 161 PHE A O 1
ATOM 1318 N N . GLN A 1 162 ? 29.917 -10.763 -45.463 1.00 51.66 162 GLN A N 1
ATOM 1319 C CA . GLN A 1 162 ? 30.460 -10.816 -46.813 1.00 51.66 162 GLN A CA 1
ATOM 1320 C C . GLN A 1 162 ? 31.857 -10.223 -46.664 1.00 51.66 162 GLN A C 1
ATOM 1322 O O . GLN A 1 162 ? 32.034 -9.013 -46.538 1.00 51.66 162 GLN A O 1
ATOM 1327 N N . GLU A 1 163 ? 32.828 -11.119 -46.503 1.00 49.91 163 GLU A N 1
ATOM 1328 C CA . GLU A 1 163 ? 34.237 -10.813 -46.706 1.00 49.91 163 GLU A CA 1
ATOM 1329 C C . GLU A 1 163 ? 34.400 -10.498 -48.194 1.00 49.91 163 GLU A C 1
ATOM 1331 O O . GLU A 1 163 ? 34.774 -11.361 -48.981 1.00 49.91 163 GLU A O 1
ATOM 1336 N N . ASP A 1 164 ? 34.068 -9.270 -48.585 1.00 47.03 164 ASP A N 1
ATOM 1337 C CA . ASP A 1 164 ? 34.774 -8.667 -49.701 1.00 47.03 164 ASP A CA 1
ATOM 1338 C C . ASP A 1 164 ? 36.100 -8.192 -49.114 1.00 47.03 164 ASP A C 1
ATOM 1340 O O . ASP A 1 164 ? 36.217 -7.163 -48.441 1.00 47.03 164 ASP A O 1
ATOM 1344 N N . ASP A 1 16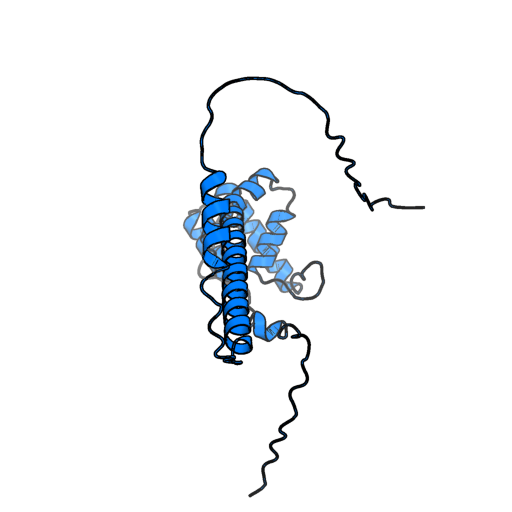5 ? 37.065 -9.089 -49.270 1.00 52.53 165 ASP A N 1
ATOM 1345 C CA . ASP A 1 165 ? 38.491 -8.884 -49.119 1.00 52.53 165 ASP A CA 1
ATOM 1346 C C . ASP A 1 165 ? 38.899 -7.781 -50.107 1.00 52.53 165 ASP A C 1
ATOM 1348 O O . ASP A 1 165 ? 39.334 -8.054 -51.221 1.00 52.53 165 ASP A O 1
ATOM 1352 N N . ASP A 1 166 ? 38.642 -6.518 -49.759 1.00 49.81 166 ASP A N 1
ATOM 1353 C CA . ASP A 1 166 ? 39.057 -5.393 -50.587 1.00 49.81 166 ASP A CA 1
ATOM 1354 C C . ASP A 1 166 ? 39.830 -4.366 -49.757 1.00 49.81 166 ASP A C 1
ATOM 1356 O O . ASP A 1 166 ? 39.346 -3.735 -48.809 1.00 49.81 166 ASP A O 1
ATOM 1360 N N . THR A 1 167 ? 41.097 -4.263 -50.130 1.00 54.38 167 THR A N 1
ATOM 1361 C CA . THR A 1 167 ? 42.226 -3.513 -49.582 1.00 54.38 167 THR A CA 1
ATOM 1362 C C . THR A 1 167 ? 42.034 -1.989 -49.604 1.00 54.38 167 THR A C 1
ATOM 1364 O O . THR A 1 167 ? 42.883 -1.257 -50.100 1.00 54.38 167 THR A O 1
ATOM 1367 N N . SER A 1 168 ? 40.927 -1.487 -49.052 1.00 54.16 168 SER A N 1
ATOM 1368 C CA . SER A 1 168 ? 40.556 -0.060 -49.088 1.00 54.16 168 SER A CA 1
ATOM 1369 C C . SER A 1 168 ? 40.130 0.524 -47.724 1.00 54.16 168 SER A C 1
ATOM 1371 O O . SER A 1 168 ? 39.651 1.652 -47.653 1.00 54.16 168 SER A O 1
ATOM 1373 N N . ARG A 1 169 ? 40.304 -0.205 -46.607 1.00 54.66 169 ARG A N 1
ATOM 1374 C CA . ARG A 1 169 ? 39.846 0.203 -45.250 1.00 54.66 169 ARG A CA 1
ATOM 1375 C C . ARG A 1 169 ? 40.742 1.201 -44.497 1.00 54.66 169 ARG A C 1
ATOM 1377 O O . ARG A 1 169 ? 40.403 1.554 -43.371 1.00 54.66 169 ARG A O 1
ATOM 1384 N N . GLU A 1 170 ? 41.849 1.656 -45.074 1.00 56.34 170 GLU A N 1
ATOM 1385 C CA . GLU A 1 170 ? 42.816 2.533 -44.385 1.00 56.34 170 GLU A CA 1
ATOM 1386 C C . GLU A 1 170 ? 42.496 4.037 -44.506 1.00 56.34 170 GLU A C 1
ATOM 1388 O O . GLU A 1 170 ? 42.967 4.824 -43.693 1.00 56.34 170 GLU A O 1
ATOM 1393 N N . THR A 1 171 ? 41.670 4.476 -45.464 1.00 56.22 171 THR A N 1
ATOM 1394 C CA . THR A 1 171 ? 41.533 5.920 -45.758 1.00 56.22 171 THR A CA 1
ATOM 1395 C C . THR A 1 171 ? 40.386 6.629 -45.037 1.00 56.22 171 THR A C 1
ATOM 1397 O O . THR A 1 171 ? 40.481 7.823 -44.794 1.00 56.22 171 THR A O 1
ATOM 1400 N N . PHE A 1 172 ? 39.326 5.928 -44.623 1.00 54.66 172 PHE A N 1
ATOM 1401 C CA . PHE A 1 172 ? 38.164 6.573 -43.980 1.00 54.66 172 PHE A CA 1
ATOM 1402 C C . PHE A 1 172 ? 38.300 6.775 -42.465 1.00 54.66 172 PHE A C 1
ATOM 1404 O O . PHE A 1 172 ? 37.605 7.608 -41.886 1.00 54.66 172 PHE A O 1
ATOM 1411 N N . ALA A 1 173 ? 39.160 6.003 -41.796 1.00 58.22 173 ALA A N 1
ATOM 1412 C CA . ALA A 1 173 ? 39.318 6.106 -40.345 1.00 58.22 173 ALA A CA 1
ATOM 1413 C C . ALA A 1 173 ? 40.073 7.383 -39.931 1.00 58.22 173 ALA A C 1
ATOM 1415 O O . ALA A 1 173 ? 39.782 7.941 -38.871 1.00 58.22 173 ALA A O 1
ATOM 1416 N N . SER A 1 174 ? 40.984 7.870 -40.778 1.00 55.22 174 SER A N 1
ATOM 1417 C CA . SER A 1 174 ? 41.784 9.073 -40.520 1.00 55.22 174 SER A CA 1
ATOM 1418 C C . SER A 1 174 ? 40.933 10.346 -40.500 1.00 55.22 174 SER A C 1
ATOM 1420 O O . SER A 1 174 ? 41.018 11.102 -39.533 1.00 55.22 174 SER A O 1
ATOM 1422 N N . ASP A 1 175 ? 40.011 10.508 -41.454 1.00 58.91 175 ASP A N 1
ATOM 1423 C CA . ASP A 1 175 ? 39.158 11.706 -41.548 1.00 58.91 175 ASP A CA 1
ATOM 1424 C C . ASP A 1 175 ? 38.225 11.869 -40.335 1.00 58.91 175 ASP A C 1
ATOM 1426 O O . ASP A 1 175 ? 37.938 12.979 -39.887 1.00 58.91 175 ASP A O 1
ATOM 1430 N N . THR A 1 176 ? 37.760 10.761 -39.744 1.00 61.41 176 THR A N 1
ATOM 1431 C CA . THR A 1 176 ? 36.872 10.829 -38.568 1.00 61.41 176 THR A CA 1
ATOM 1432 C C . THR A 1 176 ? 37.596 11.224 -37.282 1.00 61.41 176 THR A C 1
ATOM 1434 O O . THR A 1 176 ? 37.006 11.875 -36.419 1.00 61.41 176 THR A O 1
ATOM 1437 N N . ASN A 1 177 ? 38.871 10.855 -37.152 1.00 58.91 177 ASN A N 1
ATOM 1438 C CA . ASN A 1 177 ? 39.680 11.201 -35.987 1.00 58.91 177 ASN A CA 1
ATOM 1439 C C . ASN A 1 177 ? 40.181 12.655 -36.081 1.00 58.91 177 ASN A C 1
ATOM 1441 O O . ASN A 1 177 ? 40.259 13.342 -35.066 1.00 58.91 177 ASN A O 1
ATOM 1445 N N . GLU A 1 178 ? 40.436 13.144 -37.299 1.00 63.06 178 GLU A N 1
ATOM 1446 C CA . GLU A 1 178 ? 40.782 14.542 -37.589 1.00 63.06 178 GLU A CA 1
ATOM 1447 C C . GLU A 1 178 ? 39.604 15.500 -37.324 1.00 63.06 178 GLU A C 1
ATOM 1449 O O . GLU A 1 178 ? 39.771 16.539 -36.677 1.00 63.06 178 GLU A O 1
ATOM 1454 N N . ALA A 1 179 ? 38.380 15.114 -37.703 1.00 60.16 179 ALA A N 1
ATOM 1455 C CA . ALA A 1 179 ? 37.185 15.913 -37.424 1.00 60.16 179 ALA A CA 1
ATOM 1456 C C . ALA A 1 179 ? 36.848 15.998 -35.920 1.00 60.16 179 ALA A C 1
ATOM 1458 O O . ALA A 1 179 ? 36.393 17.040 -35.450 1.00 60.16 179 ALA A O 1
ATOM 1459 N N . LEU A 1 180 ? 37.088 14.931 -35.145 1.00 59.56 180 LEU A N 1
ATOM 1460 C CA . LEU A 1 180 ? 36.867 14.926 -33.690 1.00 59.56 180 LEU A CA 1
ATOM 1461 C C . LEU A 1 180 ? 37.932 15.716 -32.918 1.00 59.56 180 LEU A C 1
ATOM 1463 O O . LEU A 1 180 ? 37.600 16.346 -31.918 1.00 59.56 180 LEU A O 1
ATOM 1467 N N . ALA A 1 181 ? 39.182 15.724 -33.387 1.00 60.22 181 ALA A N 1
ATOM 1468 C CA . ALA A 1 181 ? 40.262 16.495 -32.769 1.00 60.22 181 ALA A CA 1
ATOM 1469 C C . ALA A 1 181 ? 40.089 18.019 -32.936 1.00 60.22 181 ALA A C 1
ATOM 1471 O O . ALA A 1 181 ? 40.625 18.786 -32.143 1.00 60.22 181 ALA A O 1
ATOM 1472 N N . SER A 1 182 ? 39.307 18.456 -33.929 1.00 59.22 182 SER A N 1
ATOM 1473 C CA . SER A 1 182 ? 39.070 19.876 -34.236 1.00 59.22 182 SER A CA 1
ATOM 1474 C C . SER A 1 182 ? 37.990 20.541 -33.364 1.00 59.22 182 SER A C 1
ATOM 1476 O O . SER A 1 182 ? 37.793 21.749 -33.442 1.00 59.22 182 SER A O 1
ATOM 1478 N N . LEU A 1 183 ? 37.256 19.765 -32.557 1.00 55.84 183 LEU A N 1
ATOM 1479 C CA . LEU A 1 183 ? 36.149 20.245 -31.713 1.00 55.84 183 LEU A CA 1
ATOM 1480 C C . LEU A 1 183 ? 36.543 20.484 -30.247 1.00 55.84 183 LEU A C 1
ATOM 1482 O O . LEU A 1 183 ? 35.729 21.012 -29.493 1.00 55.84 183 LEU A O 1
ATOM 1486 N N . ASP A 1 184 ? 37.758 20.099 -29.847 1.00 49.09 184 ASP A N 1
ATOM 1487 C CA . ASP A 1 184 ? 38.202 20.090 -28.444 1.00 49.09 184 ASP A CA 1
ATOM 1488 C C . ASP A 1 184 ? 39.253 21.179 -28.128 1.00 49.09 184 ASP A C 1
ATOM 1490 O O . ASP A 1 184 ? 39.944 21.100 -27.113 1.00 49.09 184 ASP A O 1
ATOM 1494 N N . GLU A 1 185 ? 39.381 22.223 -28.964 1.00 47.72 185 GLU A N 1
ATOM 1495 C CA . GLU A 1 185 ? 40.135 23.435 -28.601 1.00 47.72 185 GLU A CA 1
ATOM 1496 C C . GLU A 1 185 ? 39.264 24.395 -27.761 1.00 47.72 185 GLU A C 1
ATOM 1498 O O . GLU A 1 185 ? 38.261 24.919 -28.257 1.00 47.72 185 GLU A O 1
ATOM 1503 N N . PRO A 1 186 ? 39.634 24.694 -26.500 1.00 45.16 186 PRO A N 1
ATOM 1504 C CA . PRO A 1 186 ? 38.954 25.701 -25.702 1.00 45.16 186 PRO A CA 1
ATOM 1505 C C . PRO A 1 186 ? 39.477 27.100 -26.059 1.00 45.16 186 PRO A C 1
ATOM 1507 O O . PRO A 1 186 ? 40.592 27.466 -25.689 1.00 45.16 186 PRO A O 1
ATOM 1510 N N . GLN A 1 187 ? 38.661 27.921 -26.722 1.00 39.84 187 GLN A N 1
ATOM 1511 C CA . GLN A 1 187 ? 38.853 29.374 -26.708 1.00 39.84 187 GLN A CA 1
ATOM 1512 C C . GLN A 1 187 ? 38.051 29.991 -25.555 1.00 39.84 187 GLN A C 1
ATOM 1514 O O . GLN A 1 187 ? 36.827 30.115 -25.608 1.00 39.84 187 GLN A O 1
ATOM 1519 N N . GLU A 1 188 ? 38.767 30.380 -24.498 1.00 40.47 188 GLU A N 1
ATOM 1520 C CA . GLU A 1 188 ? 38.318 31.396 -23.547 1.00 40.47 188 GLU A CA 1
ATOM 1521 C C . GLU A 1 188 ? 38.130 32.742 -24.270 1.00 40.47 188 GLU A C 1
ATOM 1523 O O . GLU A 1 188 ? 39.038 33.207 -24.956 1.00 40.47 188 GLU A O 1
ATOM 1528 N N . GLY A 1 189 ? 36.998 33.416 -24.031 1.00 34.03 189 GLY A N 1
ATOM 1529 C CA . GLY A 1 189 ? 36.925 34.880 -24.122 1.00 34.03 189 GLY A CA 1
ATOM 1530 C C . GLY A 1 189 ? 35.835 35.482 -25.016 1.00 34.03 189 GLY A C 1
ATOM 1531 O O . GLY A 1 189 ? 36.058 35.721 -26.191 1.00 34.03 189 GLY A O 1
ATOM 1532 N N . HIS A 1 190 ? 34.727 35.862 -24.368 1.00 33.16 190 HIS A N 1
ATOM 1533 C CA . HIS A 1 190 ? 33.876 37.041 -24.622 1.00 33.16 190 HIS A CA 1
ATOM 1534 C C . HIS A 1 190 ? 33.226 37.296 -26.001 1.00 33.16 190 HIS A C 1
ATOM 1536 O O . HIS A 1 190 ? 33.896 37.592 -26.981 1.00 33.16 190 HIS A O 1
ATOM 1542 N N . GLY A 1 191 ? 31.893 37.465 -25.982 1.00 32.19 191 GLY A N 1
ATOM 1543 C CA . GLY A 1 191 ? 31.217 38.452 -26.840 1.00 32.19 191 GLY A CA 1
ATOM 1544 C C . GLY A 1 191 ? 29.887 38.018 -27.456 1.00 32.19 191 GLY A C 1
ATOM 1545 O O . GLY A 1 191 ? 29.862 37.465 -28.543 1.00 32.19 191 GLY A O 1
ATOM 1546 N N . GLU A 1 192 ? 28.801 38.309 -26.740 1.00 41.59 192 GLU A N 1
ATOM 1547 C CA . GLU A 1 192 ? 27.430 38.607 -27.193 1.00 41.59 192 GLU A CA 1
ATOM 1548 C C . GLU A 1 192 ? 27.043 38.354 -28.667 1.00 41.59 192 GLU A C 1
ATOM 1550 O O . GLU A 1 192 ? 27.513 39.033 -29.569 1.00 41.59 192 GLU A O 1
ATOM 1555 N N . THR A 1 193 ? 26.002 37.546 -28.887 1.00 34.97 193 THR A N 1
ATOM 1556 C CA . THR A 1 193 ? 24.901 37.906 -29.800 1.00 34.97 193 THR A CA 1
ATOM 1557 C C . THR A 1 193 ? 23.608 37.222 -29.345 1.00 34.97 193 THR A C 1
ATOM 1559 O O . THR A 1 193 ? 23.508 36.002 -29.260 1.00 34.97 193 THR A O 1
ATOM 1562 N N . LYS A 1 194 ? 22.608 38.049 -29.019 1.00 45.59 194 LYS A N 1
ATOM 1563 C CA . LYS A 1 194 ? 21.185 37.684 -29.038 1.00 45.59 194 LYS A CA 1
ATOM 1564 C C . LYS A 1 194 ? 20.838 37.109 -30.415 1.00 45.59 194 LYS A C 1
ATOM 1566 O O . LYS A 1 194 ? 21.377 37.609 -31.396 1.00 45.59 194 LYS A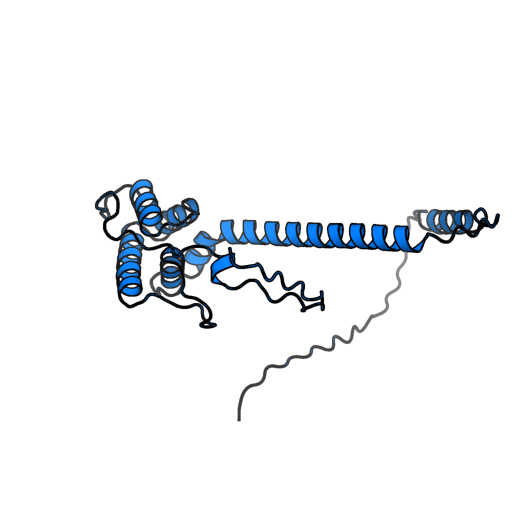 O 1
ATOM 1571 N N . LEU A 1 195 ? 19.893 36.170 -30.476 1.00 38.47 195 LEU A N 1
ATOM 1572 C CA . LEU A 1 195 ? 18.637 36.302 -31.230 1.00 38.47 195 LEU A CA 1
ATOM 1573 C C . LEU A 1 195 ? 17.776 35.033 -31.059 1.00 38.47 195 LEU A C 1
ATOM 1575 O O . LEU A 1 195 ? 18.172 33.930 -31.420 1.00 38.47 195 LEU A O 1
ATOM 1579 N N . ASP A 1 196 ? 16.627 35.270 -30.432 1.00 36.62 196 ASP A N 1
ATOM 1580 C CA . ASP A 1 196 ? 15.328 34.592 -30.461 1.00 36.62 196 ASP A CA 1
ATOM 1581 C C . ASP A 1 196 ? 15.181 33.283 -31.257 1.00 36.62 196 ASP A C 1
ATOM 1583 O O . ASP A 1 196 ? 15.223 33.258 -32.486 1.00 36.62 196 ASP A O 1
ATOM 1587 N N . ALA A 1 197 ? 14.843 32.214 -30.531 1.00 42.06 197 ALA A N 1
ATOM 1588 C CA . ALA A 1 197 ? 14.153 31.050 -31.070 1.00 42.06 197 ALA A CA 1
ATOM 1589 C C . ALA A 1 197 ? 12.731 31.027 -30.493 1.00 42.06 197 ALA A C 1
ATOM 1591 O O . ALA A 1 197 ? 12.504 30.585 -29.368 1.00 42.06 197 ALA A O 1
ATOM 1592 N N . GLU A 1 198 ? 11.780 31.537 -31.275 1.00 43.75 198 GLU A N 1
ATOM 1593 C CA . GLU A 1 198 ? 10.360 31.218 -31.133 1.00 43.75 198 GLU A CA 1
ATOM 1594 C C . GLU A 1 198 ? 10.187 29.715 -31.403 1.00 43.75 198 GLU A C 1
ATOM 1596 O O . GLU A 1 198 ? 10.090 29.258 -32.543 1.00 43.75 198 GLU A O 1
ATOM 1601 N N . GLU A 1 199 ? 10.216 28.927 -30.333 1.00 41.09 199 GLU A N 1
ATOM 1602 C CA . GLU A 1 199 ? 9.813 27.528 -30.337 1.00 41.09 199 GLU A CA 1
ATOM 1603 C C . GLU A 1 199 ? 8.278 27.498 -30.339 1.00 41.09 199 GLU A C 1
ATOM 1605 O O . GLU A 1 199 ? 7.625 27.648 -29.306 1.00 41.09 199 GLU A O 1
ATOM 1610 N N . ALA A 1 200 ? 7.687 27.356 -31.527 1.00 40.53 200 ALA A N 1
ATOM 1611 C CA . ALA A 1 200 ? 6.274 27.036 -31.677 1.00 40.53 200 ALA A CA 1
ATOM 1612 C C . ALA A 1 200 ? 6.032 25.624 -31.121 1.00 40.53 200 ALA A C 1
ATOM 1614 O O . ALA A 1 200 ? 6.191 24.612 -31.803 1.00 40.53 200 ALA A O 1
ATOM 1615 N N . ILE A 1 201 ? 5.687 25.569 -29.839 1.00 45.84 201 ILE A N 1
ATOM 1616 C CA . ILE A 1 201 ? 5.210 24.375 -29.153 1.00 45.84 201 ILE A CA 1
ATOM 1617 C C . ILE A 1 201 ? 3.766 24.148 -29.622 1.00 45.84 201 ILE A C 1
ATOM 1619 O O . ILE A 1 201 ? 2.834 24.769 -29.112 1.00 45.84 201 ILE A O 1
ATOM 1623 N N . GLU A 1 202 ? 3.563 23.260 -30.598 1.00 40.88 202 GLU A N 1
ATOM 1624 C CA . GLU A 1 202 ? 2.235 22.702 -30.873 1.00 40.88 202 GLU A CA 1
ATOM 1625 C C . GLU A 1 202 ? 1.849 21.764 -29.725 1.00 40.88 202 GLU A C 1
ATOM 1627 O O . GLU A 1 202 ? 2.258 20.605 -29.628 1.00 40.88 202 GLU A O 1
ATOM 1632 N N . VAL A 1 203 ? 1.079 22.328 -28.801 1.00 42.09 203 VAL A N 1
ATOM 1633 C CA . VAL A 1 203 ? 0.437 21.633 -27.699 1.00 42.09 203 VAL A CA 1
ATOM 1634 C C . VAL A 1 203 ? -0.905 21.085 -28.203 1.00 42.09 203 VAL A C 1
ATOM 1636 O O . VAL A 1 203 ? -1.890 21.816 -28.251 1.00 42.09 203 VAL A O 1
ATOM 1639 N N . ASP A 1 204 ? -0.977 19.796 -28.542 1.00 36.19 204 ASP A N 1
ATOM 1640 C CA . ASP A 1 204 ? -2.270 19.120 -28.726 1.00 36.19 204 ASP A CA 1
ATOM 1641 C C . ASP A 1 204 ? -2.878 18.802 -27.347 1.00 36.19 204 ASP A C 1
ATOM 1643 O O . ASP A 1 204 ? -2.559 17.804 -26.694 1.00 36.19 204 ASP A O 1
ATOM 1647 N N . HIS A 1 205 ? -3.699 19.731 -26.852 1.00 49.31 205 HIS A N 1
ATOM 1648 C CA . HIS A 1 205 ? -4.631 19.514 -25.748 1.00 49.31 205 HIS A CA 1
ATOM 1649 C C . HIS A 1 205 ? -5.919 18.898 -26.296 1.00 49.31 205 HIS A C 1
ATOM 1651 O O . HIS A 1 205 ? -6.829 19.611 -26.708 1.00 49.31 205 HIS A O 1
ATOM 1657 N N . SER A 1 206 ? -6.041 17.574 -26.225 1.00 50.16 206 SER A N 1
ATOM 1658 C CA . SER A 1 206 ? -7.322 16.890 -26.427 1.00 50.16 206 SER A CA 1
ATOM 1659 C C . SER A 1 206 ? -7.937 16.463 -25.094 1.00 50.16 206 SER A C 1
ATOM 1661 O O . SER A 1 206 ? -8.000 15.286 -24.740 1.00 50.16 206 SER A O 1
ATOM 1663 N N . HIS A 1 207 ? -8.452 17.452 -24.367 1.00 45.34 207 HIS A N 1
ATOM 1664 C CA . HIS A 1 207 ? -9.625 17.275 -23.518 1.00 45.34 207 HIS A CA 1
ATOM 1665 C C . HIS A 1 207 ? -10.529 18.488 -23.696 1.00 45.34 207 HIS A C 1
ATOM 1667 O O . HIS A 1 207 ? -10.216 19.560 -23.191 1.00 45.34 207 HIS A O 1
ATOM 1673 N N . ASP A 1 208 ? -11.664 18.281 -24.362 1.00 43.00 208 ASP A N 1
ATOM 1674 C CA . ASP A 1 208 ? -12.883 18.920 -23.896 1.00 43.00 208 ASP A CA 1
ATOM 1675 C C . ASP A 1 208 ? -14.060 17.948 -23.975 1.00 43.00 208 ASP A C 1
ATOM 1677 O O . ASP A 1 208 ? -14.173 17.128 -24.893 1.00 43.00 208 ASP A O 1
ATOM 1681 N N . LEU A 1 209 ? -14.856 18.010 -22.918 1.00 48.81 209 LEU A N 1
ATOM 1682 C CA . LEU A 1 209 ? -16.080 17.273 -22.673 1.00 48.81 209 LEU A CA 1
ATOM 1683 C C . LEU A 1 209 ? -17.273 18.106 -23.169 1.00 48.81 209 LEU A C 1
ATOM 1685 O O . LEU A 1 209 ? -17.260 19.326 -23.073 1.00 48.81 209 LEU A O 1
ATOM 1689 N N . ASP A 1 210 ? -18.306 17.382 -23.601 1.00 41.25 210 ASP A N 1
ATOM 1690 C CA . ASP A 1 210 ? -19.740 17.703 -23.541 1.00 41.25 210 ASP A CA 1
ATOM 1691 C C . ASP A 1 210 ? -20.312 18.891 -24.348 1.00 41.25 210 ASP A C 1
ATOM 1693 O O . ASP A 1 210 ? -20.062 20.053 -24.047 1.00 41.25 210 ASP A O 1
ATOM 1697 N N . ILE A 1 211 ? -21.201 18.566 -25.307 1.00 42.28 211 ILE A N 1
ATOM 1698 C CA . ILE A 1 211 ? -22.667 18.813 -25.282 1.00 42.28 211 ILE A CA 1
ATOM 1699 C C . ILE A 1 211 ? -23.355 17.632 -25.984 1.00 42.28 211 ILE A C 1
ATOM 1701 O O . ILE A 1 211 ? -22.871 17.226 -27.066 1.00 42.28 211 ILE A O 1
#

pLDDT: mean 76.87, std 21.13, range [32.19, 95.94]

Secondary structure (DSSP, 8-state):
----------------PPPPHHHHH-SPP---SS-SS---TTS-HHHHHHHHHHHTT-S-HHHHHHHHHHH-HHHHHHHHHHHHHHHHTT--B-TTSSSBPPHHHHHHHHHHH-TTS-HHHHHHHHHHHHHHHHHHHHHHHHHHHHHHHHHHHHHHHHHT------S-TTSHHHHHHHHHHTT----------------------------

InterPro domains:
  IPR019385 Phosphorylated adapter RNA export protein, RNA-binding domain [PF10258] (48-131)
  IPR038092 Phosphorylated adapter RNA export protein, RNA-binding domain superfamily [G3DSA:1.10.10.1440] (38-141)
  IPR039047 Phosphorylated adapter RNA export protein [PTHR13135] (2-210)

Organism: Mustela putorius furo (NCBI:txid9669)

Radius of gyration: 30.01 Å; chains: 1; bounding box: 66×89×74 Å

Sequence (211 aa):
KKMGSKEEENGQGHLKRKRPVKDRLGDRLEMDYKGRYEITEDDSQEKVADEISFRLQEPKKDLIMRVVRIIGNKKAIELLMETAEVEQNGGLFIMNGSRRRTPGGVFLNLLKNTPSISEEQIKDIFYIENQKEYENKKAARKRRTQVLGKKMKQAIKNLNFQEDDDTSRETFASDTNEALASLDEPQEGHGETKLDAEEAIEVDHSHDLDI